Protein AF-A0A9E2IFK2-F1 (afdb_monomer)

Radius of gyration: 31.79 Å; Cα contacts (8 Å, |Δi|>4): 154; chains: 1; bounding box: 71×51×74 Å

Mean predicted aligned error: 18.28 Å

Secondary structure (DSSP, 8-state):
----HHHHHHHHHHHHHHHHHH--GGG---HHHHHHHHHHHHHHHHHHHHSSS-HHHHHHHHHHHHHHHHHHHHHTSPPPHHHHHHHHT--HHHHHHHHHHHHHHHH-----TT-BGGGG---TT----BHHHH---TT---HHHHHHHHHHHHHHHHHHHTS-HHHHHHHIIIIIS---HHHHHHHHT--HHHHHHHHHHHHHHHHHHT-S-S---HHHHHHHHHHHHS--

Structure (mmCIF, N/CA/C/O backbone):
data_AF-A0A9E2IFK2-F1
#
_entry.id   AF-A0A9E2IFK2-F1
#
loop_
_atom_site.group_PDB
_atom_site.id
_atom_site.type_symbol
_atom_site.label_atom_id
_atom_site.label_alt_id
_atom_site.label_comp_id
_atom_site.label_asym_id
_atom_site.label_entity_id
_atom_site.label_seq_id
_atom_site.pdbx_PDB_ins_code
_atom_site.Cartn_x
_atom_site.Cartn_y
_atom_site.Cartn_z
_atom_site.occupancy
_atom_site.B_iso_or_equiv
_atom_site.auth_seq_id
_atom_site.auth_comp_id
_atom_site.auth_asym_id
_atom_site.auth_atom_id
_atom_site.pdbx_PDB_model_num
ATOM 1 N N . PRO A 1 1 ? 23.414 -0.096 -7.238 1.00 52.81 1 PRO A N 1
ATOM 2 C CA . PRO A 1 1 ? 23.948 -1.466 -7.053 1.00 52.81 1 PRO A CA 1
ATOM 3 C C . PRO A 1 1 ? 25.394 -1.557 -7.557 1.00 52.81 1 PRO A C 1
ATOM 5 O O . PRO A 1 1 ? 25.648 -1.260 -8.720 1.00 52.81 1 PRO A O 1
ATOM 8 N N . ASN A 1 2 ? 26.332 -1.897 -6.673 1.00 58.69 2 ASN A N 1
ATOM 9 C CA . ASN A 1 2 ? 27.675 -2.315 -7.076 1.00 58.69 2 ASN A CA 1
ATOM 10 C C . ASN A 1 2 ? 27.571 -3.816 -7.363 1.00 58.69 2 ASN A C 1
ATOM 12 O O . ASN A 1 2 ? 27.147 -4.551 -6.478 1.00 58.69 2 ASN A O 1
ATOM 16 N N . ILE A 1 3 ? 27.833 -4.239 -8.596 1.00 75.50 3 ILE A N 1
ATOM 17 C CA . ILE A 1 3 ? 27.662 -5.632 -9.027 1.00 75.50 3 ILE A CA 1
ATOM 18 C C . ILE A 1 3 ? 29.026 -6.150 -9.429 1.00 75.50 3 ILE A C 1
ATOM 20 O O . ILE A 1 3 ? 29.763 -5.461 -10.142 1.00 75.50 3 ILE A O 1
ATOM 24 N N . GLU A 1 4 ? 29.366 -7.332 -8.933 1.00 85.44 4 GLU A N 1
ATOM 25 C CA . GLU A 1 4 ? 30.651 -7.947 -9.212 1.00 85.44 4 GLU A CA 1
ATOM 26 C C . GLU A 1 4 ? 30.699 -8.435 -10.660 1.00 85.44 4 GLU A C 1
ATOM 28 O O . GLU A 1 4 ? 29.693 -8.811 -11.268 1.00 85.44 4 GLU A O 1
ATOM 33 N N . PHE A 1 5 ? 31.890 -8.400 -11.252 1.00 85.88 5 PHE A N 1
ATOM 34 C CA . PHE A 1 5 ? 32.070 -8.819 -12.638 1.00 85.88 5 PHE A CA 1
ATOM 35 C C . PHE A 1 5 ? 31.670 -10.288 -12.847 1.00 85.88 5 PHE A C 1
ATOM 37 O O . PHE A 1 5 ? 31.075 -10.623 -13.871 1.00 85.88 5 PHE A O 1
ATOM 44 N N . ASP A 1 6 ? 31.923 -11.140 -11.854 1.00 88.12 6 ASP A N 1
ATOM 45 C CA . ASP A 1 6 ? 31.618 -12.570 -11.909 1.00 88.12 6 ASP A CA 1
ATOM 46 C C . ASP A 1 6 ? 30.106 -12.851 -11.954 1.00 88.12 6 ASP A C 1
ATOM 48 O O . ASP A 1 6 ? 29.665 -13.786 -12.633 1.00 88.12 6 ASP A O 1
ATOM 52 N N . ASP A 1 7 ? 29.288 -11.985 -11.348 1.00 86.44 7 ASP A N 1
ATOM 53 C CA . ASP A 1 7 ? 27.829 -12.060 -11.461 1.00 86.44 7 ASP A CA 1
ATOM 54 C C . ASP A 1 7 ? 27.379 -11.755 -12.897 1.00 86.44 7 ASP A C 1
ATOM 56 O O . ASP A 1 7 ? 26.566 -12.480 -13.475 1.00 86.44 7 ASP A O 1
ATOM 60 N N . LEU A 1 8 ? 27.960 -10.725 -13.528 1.00 87.88 8 LEU A N 1
ATOM 61 C CA . LEU A 1 8 ? 27.660 -10.376 -14.923 1.00 87.88 8 LEU A CA 1
ATOM 62 C C . LEU A 1 8 ? 28.028 -11.510 -15.885 1.00 87.88 8 LEU A C 1
ATOM 64 O O . LEU A 1 8 ? 27.285 -11.786 -16.832 1.00 87.88 8 LEU A O 1
ATOM 68 N N . VAL A 1 9 ? 29.162 -12.172 -15.642 1.00 90.88 9 VAL A N 1
ATOM 69 C CA . VAL A 1 9 ? 29.583 -13.346 -16.414 1.00 90.88 9 VAL A CA 1
ATOM 70 C C . VAL A 1 9 ? 28.577 -14.483 -16.236 1.00 90.88 9 VAL A C 1
ATOM 72 O O . VAL A 1 9 ? 28.148 -15.069 -17.230 1.00 90.88 9 VAL A O 1
ATOM 75 N N . SER A 1 10 ? 28.130 -14.742 -15.007 1.00 91.75 10 SER A N 1
ATOM 76 C CA . SER A 1 10 ? 27.145 -15.786 -14.698 1.00 91.75 10 SER A CA 1
ATOM 77 C C . SER A 1 10 ? 25.801 -15.552 -15.402 1.00 91.75 10 SER A C 1
ATOM 79 O O . SER A 1 10 ? 25.283 -16.459 -16.061 1.00 91.75 10 SER A O 1
ATOM 81 N N . TYR A 1 11 ? 25.272 -14.322 -15.386 1.00 91.62 11 TYR A N 1
ATOM 82 C CA . TYR A 1 11 ? 24.052 -13.972 -16.138 1.00 91.62 11 TYR A CA 1
ATOM 83 C C . TYR A 1 11 ? 24.236 -14.078 -17.652 1.00 91.62 11 TYR A C 1
ATOM 85 O O . TYR A 1 11 ? 23.300 -14.427 -18.384 1.00 91.62 11 TYR A O 1
ATOM 93 N N . GLY A 1 12 ? 25.447 -13.791 -18.132 1.00 92.50 12 GLY A N 1
ATOM 94 C CA . GLY A 1 12 ? 25.817 -13.980 -19.526 1.00 92.50 12 GLY A CA 1
ATOM 95 C C . GLY A 1 12 ? 25.826 -15.452 -19.938 1.00 92.50 12 GLY A C 1
ATOM 96 O O . GLY A 1 12 ? 25.326 -15.778 -21.015 1.00 92.50 12 GLY A O 1
ATOM 97 N N . ILE A 1 13 ? 26.320 -16.344 -19.074 1.00 93.62 13 ILE A N 1
ATOM 98 C CA . ILE A 1 13 ? 26.306 -17.798 -19.294 1.00 93.62 13 ILE A CA 1
ATOM 99 C C . ILE A 1 13 ? 24.868 -18.313 -19.381 1.00 93.62 13 ILE A C 1
ATOM 101 O O . ILE A 1 13 ? 24.548 -19.041 -20.320 1.00 93.62 13 ILE A O 1
ATOM 105 N N . LEU A 1 14 ? 23.981 -17.885 -18.478 1.00 92.19 14 LEU A N 1
ATOM 106 C CA . LEU A 1 14 ? 22.555 -18.232 -18.550 1.00 92.19 14 LEU A CA 1
ATOM 107 C C . LEU A 1 14 ? 21.934 -17.779 -19.879 1.00 92.19 14 LEU A C 1
ATOM 109 O O . LEU A 1 14 ? 21.247 -18.553 -20.540 1.00 92.19 14 LEU A O 1
ATOM 113 N N . GLY A 1 15 ? 22.255 -16.562 -20.328 1.00 92.00 15 GLY A N 1
ATOM 114 C CA . GLY A 1 15 ? 21.802 -16.045 -21.621 1.00 92.00 15 GLY A CA 1
ATOM 115 C C . GLY A 1 15 ? 22.350 -16.810 -22.828 1.00 92.00 15 GLY A C 1
ATOM 116 O O . GLY A 1 15 ? 21.676 -16.894 -23.855 1.00 92.00 15 GLY A O 1
ATOM 117 N N . LEU A 1 16 ? 23.554 -17.375 -22.715 1.00 94.44 16 LEU A N 1
ATOM 118 C CA . LEU A 1 16 ? 24.155 -18.221 -23.744 1.00 94.44 16 LEU A CA 1
ATOM 119 C C . LEU A 1 16 ? 23.486 -19.599 -23.806 1.00 94.44 16 LEU A C 1
ATOM 121 O O . LEU A 1 16 ? 23.203 -20.063 -24.908 1.00 94.44 16 LEU A O 1
ATOM 125 N N . ILE A 1 17 ? 23.194 -20.226 -22.662 1.00 93.88 17 ILE A N 1
ATOM 126 C CA . ILE A 1 17 ? 22.443 -21.494 -22.602 1.00 93.88 17 ILE A CA 1
ATOM 127 C C . ILE A 1 17 ? 21.087 -21.316 -23.296 1.00 93.88 17 ILE A C 1
ATOM 129 O O . ILE A 1 17 ? 20.748 -22.061 -24.213 1.00 93.88 17 ILE A O 1
ATOM 133 N N . ASP A 1 18 ? 20.385 -20.236 -22.956 1.00 91.94 18 ASP A N 1
ATOM 134 C CA . ASP A 1 18 ? 19.107 -19.863 -23.560 1.00 91.94 18 ASP A CA 1
ATOM 135 C C . ASP A 1 18 ? 19.198 -19.632 -25.079 1.00 91.94 18 ASP A C 1
ATOM 137 O O . ASP A 1 18 ? 18.249 -19.898 -25.819 1.00 91.94 18 ASP A O 1
ATOM 141 N N . ALA A 1 19 ? 20.332 -19.104 -25.552 1.00 93.75 19 ALA A N 1
ATOM 142 C CA . ALA A 1 19 ? 20.583 -18.904 -26.973 1.00 93.75 19 ALA A CA 1
ATOM 143 C C . ALA A 1 19 ? 20.813 -20.231 -27.702 1.00 93.75 19 ALA A C 1
ATOM 145 O O . ALA A 1 19 ? 20.355 -20.375 -28.830 1.00 93.75 19 ALA A O 1
ATOM 146 N N . ILE A 1 20 ? 21.498 -21.192 -27.075 1.00 92.81 20 ILE A N 1
ATOM 147 C CA . ILE A 1 20 ? 21.741 -22.523 -27.650 1.00 92.81 20 ILE A CA 1
ATOM 148 C C . ILE A 1 20 ? 20.421 -23.280 -27.818 1.00 92.81 20 ILE A C 1
ATOM 150 O O . ILE A 1 20 ? 20.192 -23.863 -28.874 1.00 92.81 20 ILE A O 1
ATOM 154 N N . GLU A 1 21 ? 19.536 -23.235 -26.821 1.00 91.69 21 GLU A N 1
ATOM 155 C CA . GLU A 1 21 ? 18.259 -23.963 -26.864 1.00 91.69 21 GLU A CA 1
ATOM 156 C C . GLU A 1 21 ? 17.277 -23.420 -27.912 1.00 91.69 21 GLU A C 1
ATOM 158 O O . GLU A 1 21 ? 16.496 -24.179 -28.483 1.00 91.69 21 GLU A O 1
ATOM 163 N N . LYS A 1 22 ? 17.288 -22.103 -28.156 1.00 90.25 22 LYS A N 1
ATOM 164 C CA . LYS A 1 22 ? 16.284 -21.409 -28.989 1.00 90.25 22 LYS A CA 1
ATOM 165 C C . LYS A 1 22 ? 16.795 -21.010 -30.372 1.00 90.25 22 LYS A C 1
ATOM 167 O O . LYS A 1 22 ? 16.045 -20.407 -31.141 1.00 90.25 22 LYS A O 1
ATOM 172 N N . TYR A 1 23 ? 18.058 -21.290 -30.683 1.00 91.62 23 TYR A N 1
ATOM 173 C CA . TYR A 1 23 ? 18.631 -20.936 -31.973 1.00 91.62 23 TYR A CA 1
ATOM 174 C C . TYR A 1 23 ? 18.094 -21.834 -33.086 1.00 91.62 23 TYR A C 1
ATOM 176 O O . TYR A 1 23 ? 18.181 -23.058 -33.023 1.00 91.62 23 TYR A O 1
ATOM 184 N N . ASP A 1 24 ? 17.595 -21.197 -34.139 1.00 90.44 24 ASP A N 1
ATOM 185 C CA . ASP A 1 24 ? 17.121 -21.858 -35.345 1.00 90.44 24 ASP A CA 1
ATOM 186 C C . ASP A 1 24 ? 18.037 -21.491 -36.528 1.00 90.44 24 ASP A C 1
ATOM 188 O O . ASP A 1 24 ? 17.996 -20.352 -37.012 1.00 90.44 24 ASP A O 1
ATOM 192 N N . PRO A 1 25 ? 18.860 -22.437 -37.024 1.00 87.69 25 PRO A N 1
ATOM 193 C CA . PRO A 1 25 ? 19.738 -22.213 -38.170 1.00 87.69 25 PRO A CA 1
ATOM 194 C C . PRO A 1 25 ? 18.994 -21.832 -39.459 1.00 87.69 25 PRO A C 1
ATOM 196 O O . PRO A 1 25 ? 19.597 -21.237 -40.354 1.00 87.69 25 PRO A O 1
ATOM 199 N N . SER A 1 26 ? 17.701 -22.160 -39.575 1.00 87.94 26 SER A N 1
ATOM 200 C CA . SER A 1 26 ? 16.909 -21.878 -40.780 1.00 87.94 26 SER A CA 1
ATOM 201 C C . SER A 1 26 ? 16.618 -20.384 -40.979 1.00 87.94 26 SER A C 1
ATOM 203 O O . SER A 1 26 ? 16.308 -19.961 -42.090 1.00 87.94 26 SER A O 1
ATOM 205 N N . GLN A 1 27 ? 16.795 -19.567 -39.934 1.00 83.12 27 GLN A N 1
ATOM 206 C CA . GLN A 1 27 ? 16.587 -18.115 -39.971 1.00 83.12 27 GLN A CA 1
ATOM 207 C C . GLN A 1 27 ? 17.731 -17.347 -40.659 1.00 83.12 27 GLN A C 1
ATOM 209 O O . GLN A 1 27 ? 17.630 -16.136 -40.850 1.00 83.12 27 GLN A O 1
ATOM 214 N N . GLY A 1 28 ? 18.834 -18.018 -41.019 1.00 84.31 28 GLY A N 1
ATOM 215 C CA . GLY A 1 28 ? 19.940 -17.418 -41.777 1.00 84.31 28 GLY A CA 1
ATOM 216 C C . GLY A 1 28 ? 20.781 -16.388 -41.011 1.00 84.31 28 GLY A C 1
ATOM 217 O O . GLY A 1 28 ? 21.576 -15.675 -41.617 1.00 84.31 28 GLY A O 1
ATOM 218 N N . ILE A 1 29 ? 20.621 -16.293 -39.689 1.00 87.94 29 ILE A N 1
ATOM 219 C CA . ILE A 1 29 ? 21.411 -15.411 -38.820 1.00 87.94 29 ILE A CA 1
ATOM 220 C C . ILE A 1 29 ? 22.552 -16.227 -38.223 1.00 87.94 29 ILE A C 1
ATOM 222 O O . ILE A 1 29 ? 22.314 -17.300 -37.684 1.00 87.94 29 ILE A O 1
ATOM 226 N N . GLU A 1 30 ? 23.782 -15.714 -38.255 1.00 90.12 30 GLU A N 1
ATOM 227 C CA . GLU A 1 30 ? 24.904 -16.381 -37.592 1.00 90.12 30 GLU A CA 1
ATOM 228 C C . GLU 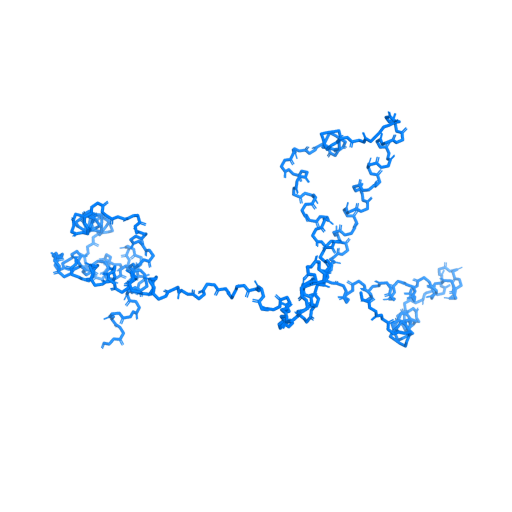A 1 30 ? 24.658 -16.524 -36.083 1.00 90.12 30 GLU A C 1
ATOM 230 O O . GLU A 1 30 ? 24.347 -15.546 -35.394 1.00 90.12 30 GLU A O 1
ATOM 235 N N . PHE A 1 31 ? 24.892 -17.726 -35.545 1.00 90.56 31 PHE A N 1
ATOM 236 C CA . PHE A 1 31 ? 24.744 -18.018 -34.115 1.00 90.56 31 PHE A CA 1
ATOM 237 C C . PHE A 1 31 ? 25.436 -16.980 -33.222 1.00 90.56 31 PHE A C 1
ATOM 239 O O . PHE A 1 31 ? 24.867 -16.544 -32.227 1.00 90.56 31 PHE A O 1
ATOM 246 N N . LYS A 1 32 ? 26.632 -16.514 -33.605 1.00 90.69 32 LYS A N 1
ATOM 247 C CA . LYS A 1 32 ? 27.382 -15.496 -32.855 1.00 90.69 32 LYS A CA 1
ATOM 248 C C . LYS A 1 32 ? 26.602 -14.184 -32.702 1.00 90.69 32 LYS A C 1
ATOM 250 O O . LYS A 1 32 ? 26.596 -13.607 -31.616 1.00 90.69 32 LYS A O 1
ATOM 255 N N . ALA A 1 33 ? 25.939 -13.719 -33.762 1.00 89.00 33 ALA A N 1
ATOM 256 C CA . ALA A 1 33 ? 25.149 -12.487 -33.742 1.00 89.00 33 ALA A CA 1
ATOM 257 C C . ALA A 1 33 ? 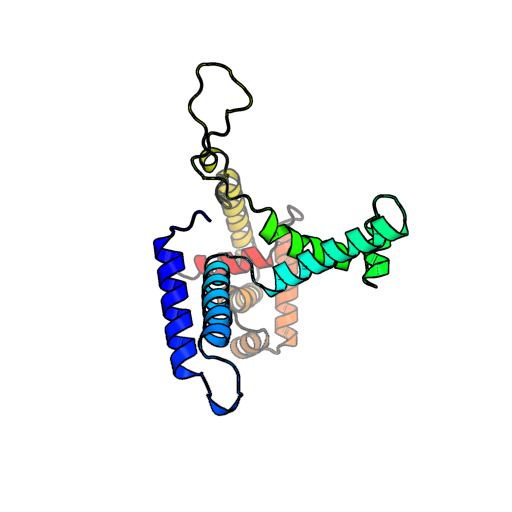23.867 -12.645 -32.902 1.00 89.00 33 ALA A C 1
ATOM 259 O O . ALA A 1 33 ? 23.506 -11.751 -32.128 1.00 89.00 33 ALA A O 1
ATOM 260 N N . TYR A 1 34 ? 23.220 -13.810 -32.997 1.00 90.25 34 TYR A N 1
ATOM 261 C CA . TYR A 1 34 ? 22.052 -14.150 -32.183 1.00 90.25 34 TYR A CA 1
ATOM 262 C C . TYR A 1 34 ? 22.403 -14.250 -30.688 1.00 90.25 34 TYR A C 1
ATOM 264 O O . TYR A 1 34 ? 21.798 -13.571 -29.852 1.00 90.25 34 TYR A O 1
ATOM 272 N N . ALA A 1 35 ? 23.442 -15.021 -30.357 1.00 92.56 35 ALA A N 1
ATOM 273 C CA . ALA A 1 35 ? 23.910 -15.233 -28.993 1.00 92.56 35 ALA A CA 1
ATOM 274 C C . ALA A 1 35 ? 24.348 -13.922 -28.328 1.00 92.56 35 ALA A C 1
ATOM 276 O O . ALA A 1 35 ? 23.959 -13.663 -27.193 1.00 92.56 35 ALA A O 1
ATOM 277 N N . ALA A 1 36 ? 25.069 -13.044 -29.035 1.00 92.00 36 ALA A N 1
ATOM 278 C CA . ALA A 1 36 ? 25.475 -11.744 -28.494 1.00 92.00 36 ALA A CA 1
ATOM 279 C C . ALA A 1 36 ? 24.273 -10.894 -28.037 1.00 92.00 36 ALA A C 1
ATOM 281 O O . ALA A 1 36 ? 24.308 -10.275 -26.969 1.00 92.00 36 ALA A O 1
ATOM 282 N N . THR A 1 37 ? 23.186 -10.899 -28.814 1.00 90.19 37 THR A N 1
ATOM 283 C CA . THR A 1 37 ? 21.950 -10.181 -28.469 1.00 90.19 37 THR A CA 1
ATOM 284 C C . THR A 1 37 ? 21.268 -10.804 -27.249 1.00 90.19 37 THR A C 1
ATOM 286 O O . THR A 1 37 ? 20.816 -10.081 -26.357 1.00 90.19 37 THR A O 1
ATOM 289 N N . ARG A 1 38 ? 21.231 -12.142 -27.167 1.00 90.88 38 ARG A N 1
ATOM 290 C CA . ARG A 1 38 ? 20.592 -12.865 -26.058 1.00 90.88 38 ARG A CA 1
ATOM 291 C C . ARG A 1 38 ? 21.366 -12.741 -24.744 1.00 90.88 38 ARG A C 1
ATOM 293 O O . ARG A 1 38 ? 20.744 -12.459 -23.724 1.00 90.88 38 ARG A O 1
ATOM 300 N N . ILE A 1 39 ? 22.694 -12.859 -24.781 1.00 91.56 39 ILE A N 1
ATOM 301 C CA . ILE A 1 39 ? 23.595 -12.676 -23.630 1.00 91.56 39 ILE A CA 1
ATOM 302 C C . ILE A 1 39 ? 23.409 -11.278 -23.037 1.00 91.56 39 ILE A C 1
ATOM 304 O O . ILE A 1 39 ? 23.147 -11.134 -21.844 1.00 91.56 39 ILE A O 1
ATOM 308 N N . LYS A 1 40 ? 23.464 -10.237 -23.879 1.00 90.69 40 LYS A N 1
ATOM 309 C CA . LYS A 1 40 ? 23.256 -8.851 -23.438 1.00 90.69 40 LYS A CA 1
ATOM 310 C C . LYS A 1 40 ? 21.860 -8.645 -22.848 1.00 90.69 40 LYS A C 1
ATOM 312 O O . LYS A 1 40 ? 21.721 -7.937 -21.855 1.00 90.69 40 LYS A O 1
ATOM 317 N N . GLY A 1 41 ? 20.843 -9.260 -23.454 1.00 87.69 41 GLY A N 1
ATOM 318 C CA . GLY A 1 41 ? 19.477 -9.255 -22.936 1.00 87.69 41 GLY A CA 1
ATOM 319 C C . GLY A 1 41 ? 19.390 -9.879 -21.546 1.00 87.69 41 GLY A C 1
ATOM 320 O O . GLY A 1 41 ? 18.874 -9.234 -20.648 1.00 87.69 41 GLY A O 1
ATOM 321 N N . SER A 1 42 ? 19.971 -11.064 -21.353 1.00 88.62 42 SER A N 1
ATOM 322 C CA . SER A 1 42 ? 19.973 -11.793 -20.077 1.00 88.62 42 SER A CA 1
ATOM 323 C C . SER A 1 42 ? 20.647 -11.007 -18.952 1.00 88.62 42 SER A C 1
ATOM 325 O O . SER A 1 42 ? 20.074 -10.834 -17.882 1.00 88.62 42 SER A O 1
ATOM 327 N N . ILE A 1 43 ? 21.822 -10.428 -19.223 1.00 88.25 43 ILE A N 1
ATOM 328 C CA . ILE A 1 43 ? 22.521 -9.573 -18.255 1.00 88.25 43 ILE A CA 1
ATOM 329 C C . ILE A 1 43 ? 21.643 -8.373 -17.880 1.00 88.25 43 ILE A C 1
ATOM 331 O O . ILE A 1 43 ? 21.430 -8.102 -16.706 1.00 88.25 43 ILE A O 1
ATOM 335 N N . LEU A 1 44 ? 21.088 -7.660 -18.865 1.00 82.81 44 LEU A N 1
ATOM 336 C CA . LEU A 1 44 ? 20.195 -6.527 -18.598 1.00 82.81 44 LEU A CA 1
ATOM 337 C C . LEU A 1 44 ? 18.920 -6.949 -17.859 1.00 82.81 44 LEU A C 1
ATOM 339 O O . LEU A 1 44 ? 18.403 -6.174 -17.053 1.00 82.81 44 LEU A O 1
ATOM 343 N N . ASP A 1 45 ? 18.404 -8.139 -18.152 1.00 82.12 45 ASP A N 1
ATOM 344 C CA . ASP A 1 45 ? 17.197 -8.680 -17.550 1.00 82.12 45 ASP A CA 1
ATOM 345 C C . ASP A 1 45 ? 17.401 -8.940 -16.051 1.00 82.12 45 ASP A C 1
ATOM 347 O O . ASP A 1 45 ? 16.559 -8.498 -15.265 1.00 82.12 45 ASP A O 1
ATOM 351 N N . GLU A 1 46 ? 18.527 -9.551 -15.674 1.00 83.00 46 GLU A N 1
ATOM 352 C CA . GLU A 1 46 ? 18.889 -9.858 -14.283 1.00 83.00 46 GLU A CA 1
ATOM 353 C C . GLU A 1 46 ? 19.305 -8.621 -13.490 1.00 83.00 46 GLU A C 1
ATOM 355 O O . GLU A 1 46 ? 18.837 -8.403 -12.373 1.00 83.00 46 GLU A O 1
ATOM 360 N N . LEU A 1 47 ? 20.057 -7.710 -14.114 1.00 77.88 47 LEU A N 1
ATOM 361 C CA . LEU A 1 47 ? 20.312 -6.382 -13.550 1.00 77.88 47 LEU A CA 1
ATOM 362 C C . LEU A 1 47 ? 19.002 -5.649 -13.220 1.00 77.88 47 LEU A C 1
ATOM 364 O O . LEU A 1 47 ? 18.873 -5.013 -12.177 1.00 77.88 47 LEU A O 1
ATOM 368 N N . CYS A 1 48 ? 17.997 -5.764 -14.094 1.00 70.38 48 CYS A N 1
ATOM 369 C CA . CYS A 1 48 ? 16.673 -5.203 -13.837 1.00 70.38 48 CYS A CA 1
ATOM 370 C C . CYS A 1 48 ? 15.861 -5.983 -12.795 1.00 70.38 48 CYS A C 1
ATOM 372 O O . CYS A 1 48 ? 14.922 -5.403 -12.260 1.00 70.38 48 CYS A O 1
ATOM 374 N N . HIS A 1 49 ? 16.142 -7.269 -12.570 1.00 73.56 49 HIS A N 1
ATOM 375 C CA . HIS A 1 49 ? 15.473 -8.077 -11.550 1.00 73.56 49 HIS A CA 1
ATOM 376 C C . HIS A 1 49 ? 15.989 -7.736 -10.148 1.00 73.56 49 HIS A C 1
ATOM 378 O O . HIS A 1 49 ? 15.200 -7.615 -9.214 1.00 73.56 49 HIS A O 1
ATOM 384 N N . MET A 1 50 ? 17.300 -7.512 -10.025 1.00 69.06 50 MET A N 1
ATOM 385 C CA . MET A 1 50 ? 17.948 -7.065 -8.788 1.00 69.06 50 MET A CA 1
ATOM 386 C C . MET A 1 50 ? 17.565 -5.636 -8.391 1.00 69.06 50 MET A C 1
ATOM 388 O O . MET A 1 50 ? 17.508 -5.299 -7.209 1.00 69.06 50 MET A O 1
ATOM 392 N N . ASP A 1 51 ? 17.284 -4.783 -9.372 1.00 66.38 51 ASP A N 1
ATOM 393 C CA . ASP A 1 51 ? 16.752 -3.452 -9.117 1.00 66.38 51 ASP A CA 1
ATOM 394 C C . ASP A 1 51 ? 15.254 -3.513 -8.761 1.00 66.38 51 ASP A C 1
ATOM 396 O O . ASP A 1 51 ? 14.429 -3.957 -9.555 1.00 66.38 51 ASP A O 1
ATOM 400 N N . TRP A 1 52 ? 14.855 -2.911 -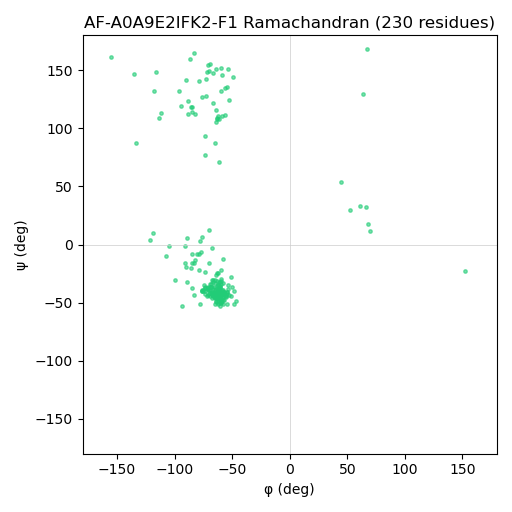7.634 1.00 65.25 52 TRP A N 1
ATOM 401 C CA . TRP A 1 52 ? 13.442 -2.775 -7.214 1.00 65.25 52 TRP A CA 1
ATOM 402 C C . TRP A 1 52 ? 12.553 -2.029 -8.239 1.00 65.25 52 TRP A C 1
ATOM 404 O O . TRP A 1 52 ? 11.327 -2.017 -8.145 1.00 65.25 52 TRP A O 1
ATOM 414 N N . VAL A 1 53 ? 13.151 -1.371 -9.236 1.00 67.06 53 VAL A N 1
ATOM 415 C CA . VAL A 1 53 ? 12.471 -0.504 -10.204 1.00 67.06 53 VAL A CA 1
ATOM 416 C C . VAL A 1 53 ? 11.962 -1.291 -11.419 1.00 67.06 53 VAL A C 1
ATOM 418 O O . VAL A 1 53 ? 12.772 -1.649 -12.284 1.00 67.06 53 VAL A O 1
ATOM 421 N N . PRO A 1 54 ? 10.636 -1.433 -11.619 1.00 67.94 54 PRO A N 1
ATOM 422 C CA . PRO A 1 54 ? 10.103 -2.174 -12.758 1.00 67.94 54 PRO A CA 1
ATOM 423 C C . PRO A 1 54 ? 10.402 -1.500 -14.107 1.00 67.94 54 PRO A C 1
ATOM 425 O O . PRO A 1 54 ? 10.358 -0.272 -14.248 1.00 67.94 54 PRO A O 1
ATOM 428 N N . ARG A 1 55 ? 10.593 -2.306 -15.162 1.00 68.56 55 ARG A N 1
ATOM 429 C CA . ARG A 1 55 ? 10.864 -1.828 -16.540 1.00 68.56 55 ARG A CA 1
ATOM 430 C C . ARG A 1 55 ? 9.827 -0.836 -17.063 1.00 68.56 55 ARG A C 1
ATOM 432 O O . ARG A 1 55 ? 10.170 0.124 -17.754 1.00 68.56 55 ARG A O 1
ATOM 439 N N . SER A 1 56 ? 8.555 -1.057 -16.731 1.00 72.81 56 SER A N 1
ATOM 440 C CA . SER A 1 56 ? 7.441 -0.197 -17.152 1.00 72.81 56 SER A CA 1
ATOM 441 C C . SER A 1 56 ? 7.553 1.224 -16.594 1.00 72.81 56 SER A C 1
ATOM 443 O O . SER A 1 56 ? 7.004 2.164 -17.175 1.00 72.81 56 SER A O 1
ATOM 445 N N . VAL A 1 57 ? 8.264 1.383 -15.478 1.00 72.38 57 VAL A N 1
ATOM 446 C CA . VAL A 1 57 ? 8.490 2.669 -14.831 1.00 72.38 57 VAL A CA 1
ATOM 447 C C . VAL A 1 57 ? 9.663 3.400 -15.485 1.00 72.38 57 VAL A C 1
ATOM 449 O O . VAL A 1 57 ? 9.507 4.555 -15.869 1.00 72.38 57 VAL A O 1
ATOM 452 N N . ARG A 1 58 ? 10.777 2.711 -15.781 1.00 72.81 58 ARG A N 1
ATOM 453 C CA . ARG A 1 58 ? 11.904 3.303 -16.541 1.00 72.81 58 ARG A CA 1
ATOM 454 C C . ARG A 1 58 ? 11.507 3.724 -17.953 1.00 72.81 58 ARG A C 1
ATOM 456 O O . ARG A 1 58 ? 11.919 4.779 -18.423 1.00 72.81 58 ARG A O 1
ATOM 463 N N . LYS A 1 59 ? 10.676 2.921 -18.630 1.00 77.88 59 LYS A N 1
ATOM 464 C CA . LYS A 1 59 ? 10.145 3.268 -19.959 1.00 77.88 59 LYS A CA 1
ATOM 465 C C . LYS A 1 59 ? 9.323 4.559 -19.915 1.00 77.88 59 LYS A C 1
ATOM 467 O O . LYS A 1 59 ? 9.386 5.342 -20.854 1.00 77.88 59 LYS A O 1
ATOM 472 N N . ARG A 1 60 ? 8.569 4.784 -18.834 1.00 76.81 60 ARG A N 1
ATOM 473 C CA . ARG A 1 60 ? 7.839 6.039 -18.607 1.00 76.81 60 ARG A CA 1
ATOM 474 C C . ARG A 1 60 ? 8.785 7.202 -18.315 1.00 76.81 60 ARG A C 1
ATOM 476 O O . ARG A 1 60 ? 8.624 8.239 -18.940 1.00 76.81 60 ARG A O 1
ATOM 483 N N . ALA A 1 61 ? 9.793 7.009 -17.465 1.00 78.44 61 ALA A N 1
ATOM 484 C CA . ALA A 1 61 ? 10.791 8.039 -17.173 1.00 78.44 61 ALA A CA 1
ATOM 485 C C . ALA A 1 61 ? 11.524 8.515 -18.442 1.00 78.44 61 ALA A C 1
ATOM 487 O O . ALA A 1 61 ? 11.550 9.709 -18.713 1.00 78.44 61 ALA A O 1
ATOM 488 N N . ARG A 1 62 ? 12.002 7.587 -19.286 1.00 82.38 62 ARG A N 1
ATOM 489 C CA . ARG A 1 62 ? 12.643 7.931 -20.571 1.00 82.38 62 ARG A CA 1
ATOM 490 C C . ARG A 1 62 ? 11.715 8.682 -21.522 1.00 82.38 62 ARG A C 1
ATOM 492 O O . ARG A 1 62 ? 12.168 9.566 -22.229 1.00 82.38 62 ARG A O 1
ATOM 499 N N . LYS A 1 63 ? 10.424 8.335 -21.553 1.00 84.00 63 LYS A N 1
ATOM 500 C CA . LYS A 1 63 ? 9.441 9.065 -22.368 1.00 84.00 63 LYS A CA 1
ATOM 501 C C . LYS A 1 63 ? 9.259 10.506 -21.896 1.00 84.00 63 LYS A C 1
ATOM 503 O O . LYS A 1 63 ? 9.108 11.383 -22.731 1.00 84.00 63 LYS A O 1
ATOM 508 N N . ILE A 1 64 ? 9.258 10.735 -20.583 1.00 84.38 64 ILE A N 1
ATOM 509 C CA . ILE A 1 64 ? 9.176 12.083 -20.006 1.00 84.38 64 ILE A CA 1
ATOM 510 C C . ILE A 1 64 ? 10.432 12.882 -20.369 1.00 84.38 64 ILE A C 1
ATOM 512 O O . ILE A 1 64 ? 10.319 14.005 -20.837 1.00 84.38 64 ILE A O 1
ATOM 516 N N . GLU A 1 65 ? 11.614 12.281 -20.231 1.00 83.75 65 GLU A N 1
ATOM 517 C CA . GLU A 1 65 ? 12.889 12.907 -20.604 1.00 83.75 65 GLU A CA 1
ATOM 518 C C . GLU A 1 65 ? 12.951 13.255 -22.101 1.00 83.75 65 GLU A C 1
ATOM 520 O O . GLU A 1 65 ? 13.321 14.367 -22.465 1.00 83.75 65 GLU A O 1
ATOM 525 N N . GLN A 1 66 ? 12.508 12.342 -22.972 1.00 86.88 66 GLN A N 1
ATOM 526 C CA . GLN A 1 66 ? 12.400 12.593 -24.413 1.00 86.88 66 GLN A CA 1
ATOM 527 C C . GLN A 1 66 ? 11.423 13.729 -24.731 1.00 86.88 66 GLN A C 1
ATOM 529 O O . GLN A 1 66 ? 11.735 14.578 -25.560 1.00 86.88 66 GLN A O 1
ATOM 534 N N . ALA A 1 67 ? 10.275 13.779 -24.052 1.00 87.44 67 ALA A N 1
ATOM 535 C CA . ALA A 1 67 ? 9.302 14.853 -24.231 1.00 87.44 67 ALA A CA 1
ATOM 536 C C . ALA A 1 67 ? 9.871 16.219 -23.815 1.00 87.44 67 ALA A C 1
ATOM 538 O O . ALA A 1 67 ? 9.690 17.191 -24.544 1.00 87.44 67 ALA A O 1
ATOM 539 N N . TYR A 1 68 ? 10.616 16.287 -22.704 1.00 86.12 68 TYR A N 1
ATOM 540 C CA . TYR A 1 68 ? 11.347 17.501 -22.325 1.00 86.12 68 TYR A CA 1
ATOM 541 C C . TYR A 1 68 ? 12.350 17.906 -23.406 1.00 86.12 68 TYR A C 1
ATOM 543 O O . TYR A 1 68 ? 12.304 19.042 -23.861 1.00 86.12 68 TYR A O 1
ATOM 551 N N . MET A 1 69 ? 13.194 16.982 -23.880 1.00 86.19 69 MET A N 1
ATOM 552 C CA . MET A 1 69 ? 14.180 17.285 -24.927 1.00 86.19 69 MET A CA 1
ATOM 553 C C . MET A 1 69 ? 13.531 17.812 -26.215 1.00 86.19 69 MET A C 1
ATOM 555 O O . MET A 1 69 ? 14.026 18.766 -26.814 1.00 86.19 69 MET A O 1
ATOM 559 N N . GLU A 1 70 ? 12.417 17.219 -26.648 1.00 89.94 70 GLU A N 1
ATOM 560 C CA . GLU A 1 70 ? 11.684 17.669 -27.836 1.00 89.94 70 GLU A CA 1
ATOM 561 C C . GLU A 1 70 ? 11.054 19.055 -27.645 1.00 89.94 70 GLU A C 1
ATOM 563 O O . GLU A 1 70 ? 11.128 19.899 -28.545 1.00 89.94 70 GLU A O 1
ATOM 568 N N . LEU A 1 71 ? 10.452 19.308 -26.479 1.00 90.06 71 LEU A N 1
ATOM 569 C CA . LEU A 1 71 ? 9.848 20.599 -26.153 1.00 90.06 71 LEU A CA 1
ATOM 570 C C . LEU A 1 71 ? 10.907 21.694 -26.025 1.00 90.06 71 LEU A C 1
ATOM 572 O O . LEU A 1 71 ? 10.742 22.763 -26.607 1.00 90.06 71 LEU A O 1
ATOM 576 N N . GLU A 1 72 ? 12.019 21.422 -25.349 1.00 90.94 72 GLU A N 1
ATOM 577 C CA . GLU A 1 72 ? 13.130 22.365 -25.201 1.00 90.94 72 GLU A CA 1
ATOM 578 C C . GLU A 1 72 ? 13.777 22.694 -26.545 1.00 90.94 72 GLU A C 1
ATOM 580 O O . GLU A 1 72 ? 14.037 23.863 -26.838 1.00 90.94 72 GLU A O 1
ATOM 585 N N . HIS A 1 73 ? 13.961 21.690 -27.410 1.00 91.69 73 HIS A N 1
ATOM 586 C CA . HIS A 1 73 ? 14.460 21.905 -28.767 1.00 91.69 73 HIS A CA 1
ATOM 587 C C . HIS A 1 73 ? 13.500 22.773 -29.596 1.00 91.69 73 HIS A C 1
ATOM 589 O O . HIS A 1 73 ? 13.934 23.624 -30.372 1.00 91.69 73 HIS A O 1
ATOM 595 N N . ARG A 1 74 ? 12.184 22.595 -29.429 1.00 90.50 74 ARG A N 1
ATOM 596 C CA . ARG A 1 74 ? 11.167 23.372 -30.155 1.00 90.50 74 ARG A CA 1
ATOM 597 C C . ARG A 1 74 ? 11.017 24.798 -29.630 1.00 90.50 74 ARG A C 1
ATOM 599 O O . ARG A 1 74 ? 10.802 25.714 -30.420 1.00 90.50 74 ARG A O 1
ATOM 606 N N . LEU A 1 75 ? 11.087 24.976 -28.316 1.00 88.50 75 LEU A N 1
ATOM 607 C CA . LEU A 1 75 ? 10.831 26.246 -27.638 1.00 88.50 75 LEU A CA 1
ATOM 608 C C . LEU A 1 75 ? 12.104 27.087 -27.471 1.00 88.50 75 LEU A C 1
ATOM 610 O O . LEU A 1 75 ? 12.000 28.281 -27.199 1.00 88.50 75 LEU A O 1
ATOM 614 N N . SER A 1 76 ? 13.293 26.489 -27.642 1.00 87.69 76 SER A N 1
ATOM 615 C CA . SER A 1 76 ? 14.599 27.119 -27.371 1.00 87.69 76 SER A CA 1
ATOM 616 C C . SER A 1 76 ? 14.694 27.731 -25.965 1.00 87.69 76 SER A C 1
ATOM 618 O O . SER A 1 76 ? 15.385 28.724 -25.738 1.00 87.69 76 SER A O 1
ATOM 620 N N . ARG A 1 77 ? 13.967 27.139 -25.014 1.00 87.50 77 ARG A N 1
ATOM 621 C CA . ARG A 1 77 ? 13.932 27.472 -23.586 1.00 87.50 77 ARG A CA 1
ATOM 622 C C . ARG A 1 77 ? 13.504 26.228 -22.798 1.00 87.50 77 ARG A C 1
ATOM 624 O O . ARG A 1 77 ? 12.904 25.341 -23.408 1.00 87.50 77 ARG A O 1
ATOM 631 N N . PRO A 1 78 ? 13.752 26.165 -21.478 1.00 84.25 78 PRO A N 1
ATOM 632 C CA . PRO A 1 78 ? 13.203 25.099 -20.645 1.00 84.25 78 PRO A CA 1
ATOM 633 C C . PRO A 1 78 ? 11.673 25.022 -20.780 1.00 84.25 78 PRO A C 1
ATOM 635 O O . PRO A 1 78 ? 10.988 26.055 -20.785 1.00 84.25 78 PRO A O 1
ATOM 638 N N . ALA A 1 79 ? 11.159 23.799 -20.914 1.00 86.62 79 ALA A N 1
ATOM 639 C CA . ALA A 1 79 ? 9.727 23.522 -20.993 1.00 86.62 79 ALA A CA 1
ATOM 640 C C . ALA A 1 79 ? 9.095 23.556 -19.593 1.00 86.62 79 ALA A C 1
ATOM 642 O O . ALA A 1 79 ? 9.701 23.089 -18.625 1.00 86.62 79 ALA A O 1
ATOM 643 N N . THR A 1 80 ? 7.887 24.107 -19.475 1.00 87.94 80 THR A N 1
ATOM 644 C CA . THR A 1 80 ? 7.133 24.097 -18.210 1.00 87.94 80 THR A CA 1
ATOM 645 C C . THR A 1 80 ? 6.306 22.823 -18.052 1.00 87.94 80 THR A C 1
ATOM 647 O O . THR A 1 80 ? 5.985 22.139 -19.025 1.00 87.94 80 THR A O 1
ATOM 650 N N . ASP A 1 81 ? 5.927 22.508 -16.812 1.00 84.19 81 ASP A N 1
ATOM 651 C CA . ASP A 1 81 ? 5.115 21.325 -16.508 1.00 84.19 81 ASP A CA 1
ATOM 652 C C . ASP A 1 81 ? 3.735 21.380 -17.189 1.00 84.19 81 ASP A C 1
ATOM 654 O O . ASP A 1 81 ? 3.242 20.348 -17.634 1.00 84.19 81 ASP A O 1
ATOM 658 N N . ASP A 1 82 ? 3.156 22.572 -17.371 1.00 84.62 82 ASP A N 1
ATOM 659 C CA . ASP A 1 82 ? 1.903 22.761 -18.120 1.00 84.62 82 ASP A CA 1
ATOM 660 C C . ASP A 1 82 ? 2.060 22.393 -19.607 1.00 84.62 82 ASP A C 1
ATOM 662 O O . ASP A 1 82 ? 1.241 21.673 -20.173 1.00 84.62 82 ASP A O 1
ATOM 666 N N . GLU A 1 83 ? 3.163 22.810 -20.236 1.00 85.00 83 GLU A N 1
ATOM 667 C CA . GLU A 1 83 ? 3.465 22.492 -21.640 1.00 85.00 83 GLU A CA 1
ATOM 668 C C . GLU A 1 83 ? 3.730 20.993 -21.832 1.00 85.00 83 GLU A C 1
ATOM 670 O O . GLU A 1 83 ? 3.395 20.408 -22.866 1.00 85.00 83 GLU A O 1
ATOM 675 N N . LEU A 1 84 ? 4.298 20.350 -20.811 1.00 85.94 84 LEU A N 1
ATOM 676 C CA . LEU A 1 84 ? 4.476 18.907 -20.769 1.00 85.94 84 LEU A CA 1
ATOM 677 C C . LEU A 1 84 ? 3.139 18.171 -20.580 1.00 85.94 84 LEU A C 1
ATOM 679 O O . LEU A 1 84 ? 2.918 17.127 -21.201 1.00 85.94 84 LEU A O 1
ATOM 683 N N . ALA A 1 85 ? 2.244 18.706 -19.744 1.00 86.31 85 ALA A N 1
ATOM 684 C CA . ALA A 1 85 ? 0.893 18.184 -19.548 1.00 86.31 85 ALA A CA 1
ATOM 685 C C . ALA A 1 85 ? 0.122 18.182 -20.874 1.00 86.31 85 ALA A C 1
ATOM 687 O O . ALA A 1 85 ? -0.437 17.150 -21.264 1.00 86.31 85 ALA A O 1
ATOM 688 N N . ASP A 1 86 ? 0.194 19.297 -21.603 1.00 85.94 86 ASP A N 1
ATOM 689 C CA . ASP A 1 86 ? -0.406 19.470 -22.925 1.00 85.94 86 ASP A CA 1
ATOM 690 C C . ASP A 1 86 ? 0.208 18.524 -23.963 1.00 85.94 86 ASP A C 1
ATOM 692 O O . ASP A 1 86 ? -0.523 17.875 -24.717 1.00 85.94 86 ASP A O 1
ATOM 696 N N . TYR A 1 87 ? 1.536 18.365 -23.969 1.00 85.88 87 TYR A N 1
ATOM 697 C CA . TYR A 1 87 ? 2.227 17.427 -24.861 1.00 85.88 87 TYR A CA 1
ATOM 698 C C . TYR A 1 87 ? 1.758 15.977 -24.656 1.00 85.88 87 TYR A C 1
ATOM 700 O O . TYR A 1 87 ? 1.574 15.230 -25.620 1.00 85.88 87 TYR A O 1
ATOM 708 N N . PHE A 1 88 ? 1.523 15.569 -23.406 1.00 84.25 88 PHE A N 1
ATOM 709 C CA . PHE A 1 88 ? 0.994 14.241 -23.085 1.00 84.25 88 PHE A CA 1
ATOM 710 C C . PHE A 1 88 ? -0.541 14.146 -23.143 1.00 84.25 88 PHE A C 1
ATOM 712 O O . PHE A 1 88 ? -1.073 13.036 -23.043 1.00 84.25 88 PHE A O 1
ATOM 719 N N . GLY A 1 89 ? -1.256 15.265 -23.297 1.00 84.50 89 GLY A N 1
ATOM 720 C CA . GLY A 1 89 ? -2.719 15.328 -23.246 1.00 84.50 89 GLY A CA 1
ATOM 721 C C . GLY A 1 89 ? -3.293 14.889 -21.894 1.00 84.50 89 GLY A C 1
ATOM 722 O O . GLY A 1 89 ? -4.345 14.241 -21.839 1.00 84.50 89 GLY A O 1
ATOM 723 N N . VAL A 1 90 ? -2.575 15.157 -20.800 1.00 86.62 90 VAL A N 1
ATOM 724 C CA . VAL A 1 90 ? -2.952 14.746 -19.441 1.00 86.62 90 VAL A CA 1
ATOM 725 C C . VAL A 1 90 ? -3.223 15.952 -18.554 1.00 86.62 90 VAL A C 1
ATOM 727 O O . VAL A 1 90 ? -2.608 16.993 -18.691 1.00 86.62 90 VAL A O 1
ATOM 730 N N . ASP A 1 91 ? -4.133 15.776 -17.600 1.00 86.44 91 ASP A N 1
ATOM 731 C CA . ASP A 1 91 ? -4.395 16.764 -16.554 1.00 86.44 91 ASP A CA 1
ATOM 732 C C . ASP A 1 91 ? -3.213 16.876 -15.570 1.00 86.44 91 ASP A C 1
ATOM 734 O O . ASP A 1 91 ? -2.494 15.894 -15.347 1.00 86.44 91 ASP A O 1
ATOM 738 N N . GLU A 1 92 ? -3.067 18.023 -14.910 1.00 79.81 92 GLU A N 1
ATOM 739 C CA . GLU A 1 92 ? -1.971 18.334 -13.976 1.00 79.81 92 GLU A CA 1
ATOM 740 C C . GLU A 1 92 ? -1.845 17.273 -12.866 1.00 79.81 92 GLU A C 1
ATOM 742 O O . GLU A 1 92 ? -0.759 16.780 -12.554 1.00 79.81 92 GLU A O 1
ATOM 747 N N . LYS A 1 93 ? -2.979 16.792 -12.334 1.00 80.44 93 LYS A N 1
ATOM 748 C CA . LYS A 1 93 ? -3.002 15.712 -11.328 1.00 80.44 93 LYS A CA 1
ATOM 749 C C . LYS A 1 93 ? -2.455 14.393 -11.864 1.00 80.44 93 LYS A C 1
ATOM 751 O O . LYS A 1 93 ? -1.823 13.631 -11.129 1.00 80.44 93 LYS A O 1
ATOM 756 N N . LYS A 1 94 ? -2.714 14.092 -13.137 1.00 77.50 94 LYS A N 1
ATOM 757 C CA . LYS A 1 94 ? -2.176 12.895 -13.792 1.00 77.50 94 LYS A CA 1
ATOM 758 C C . LYS A 1 94 ? -0.691 13.072 -14.076 1.00 77.50 94 LYS A C 1
ATOM 760 O O . LYS A 1 94 ? 0.042 12.105 -13.885 1.00 77.50 94 LYS A O 1
ATOM 765 N N . LEU A 1 95 ? -0.245 14.271 -14.451 1.00 79.56 95 LEU A N 1
ATOM 766 C CA . LEU A 1 95 ? 1.171 14.574 -14.633 1.00 79.56 95 LEU A CA 1
ATOM 767 C C . LEU A 1 95 ? 1.950 14.433 -13.316 1.00 79.56 95 LEU A C 1
ATOM 769 O O . LEU A 1 95 ? 2.954 13.726 -13.276 1.00 79.56 95 LEU A O 1
ATOM 773 N N . ALA A 1 96 ? 1.431 14.978 -12.213 1.00 79.06 96 ALA A N 1
ATOM 774 C CA . ALA A 1 96 ? 2.003 14.804 -10.877 1.00 79.06 96 ALA A CA 1
ATOM 775 C C . ALA A 1 96 ? 2.098 13.321 -10.481 1.00 79.06 96 ALA A C 1
ATOM 777 O O . ALA A 1 96 ? 3.100 12.876 -9.920 1.00 79.06 96 ALA A O 1
ATOM 778 N N . HIS A 1 97 ? 1.086 12.522 -10.826 1.00 77.44 97 HIS A N 1
ATOM 779 C CA . HIS A 1 97 ? 1.119 11.078 -10.619 1.00 77.44 97 HIS A CA 1
ATOM 780 C C . HIS A 1 97 ? 2.179 10.405 -11.511 1.00 77.44 97 HIS A C 1
ATOM 782 O O . HIS A 1 97 ? 2.951 9.579 -11.032 1.00 77.44 97 HIS A O 1
ATOM 788 N N . LEU A 1 98 ? 2.280 10.778 -12.790 1.00 74.56 98 LEU A N 1
ATOM 789 C CA . LEU A 1 98 ? 3.332 10.310 -13.701 1.00 74.56 98 LEU A CA 1
ATOM 790 C C . LEU A 1 98 ? 4.730 10.614 -13.153 1.00 74.56 98 LEU A C 1
ATOM 792 O O . LEU A 1 98 ? 5.569 9.713 -13.143 1.00 74.56 98 LEU A O 1
ATOM 796 N N . PHE A 1 99 ? 4.951 11.823 -12.636 1.00 74.19 99 PHE A N 1
ATOM 797 C CA . PHE A 1 99 ? 6.193 12.197 -11.971 1.00 74.19 99 PHE A CA 1
ATOM 798 C C . PHE A 1 99 ? 6.428 11.408 -10.700 1.00 74.19 99 PHE A C 1
ATOM 800 O O . PHE A 1 99 ? 7.533 10.917 -10.517 1.00 74.19 99 PHE A O 1
ATOM 807 N N . PHE A 1 100 ? 5.422 11.227 -9.847 1.00 72.31 100 PHE A N 1
ATOM 808 C CA . PHE A 1 100 ? 5.556 10.413 -8.644 1.00 72.31 100 PHE A CA 1
ATOM 809 C C . PHE A 1 100 ? 6.061 9.010 -8.996 1.00 72.31 100 PHE A C 1
ATOM 811 O O . PHE A 1 100 ? 7.090 8.577 -8.487 1.00 72.31 100 PHE A O 1
ATOM 818 N N . TRP A 1 101 ? 5.422 8.339 -9.956 1.00 66.88 101 TRP A N 1
ATOM 819 C CA . TRP A 1 101 ? 5.846 7.004 -10.375 1.00 66.88 101 TRP A CA 1
ATOM 820 C C . TRP A 1 101 ? 7.188 7.002 -11.107 1.00 66.88 101 TRP A C 1
ATOM 822 O O . TRP A 1 101 ? 7.952 6.065 -10.918 1.00 66.88 101 TRP A O 1
ATOM 832 N N . ALA A 1 102 ? 7.501 8.008 -11.926 1.00 66.50 102 ALA A N 1
ATOM 833 C CA . ALA A 1 102 ? 8.767 8.078 -12.660 1.00 66.50 102 ALA A CA 1
ATOM 834 C C . ALA A 1 102 ? 9.964 8.461 -11.768 1.00 66.50 102 ALA A C 1
ATOM 836 O O . ALA A 1 102 ? 11.065 7.953 -11.970 1.00 66.50 102 ALA A O 1
ATOM 837 N N . ARG A 1 103 ? 9.744 9.327 -10.772 1.00 60.91 103 ARG A N 1
ATOM 838 C CA . ARG A 1 103 ? 10.756 9.889 -9.865 1.00 60.91 103 ARG A CA 1
ATOM 839 C C . ARG A 1 103 ? 11.050 8.982 -8.678 1.00 60.91 103 ARG A C 1
ATOM 841 O O . ARG A 1 103 ? 12.212 8.867 -8.297 1.00 60.91 103 ARG A O 1
ATOM 848 N N . TYR A 1 104 ? 10.032 8.314 -8.127 1.00 55.38 104 TYR A N 1
ATOM 849 C CA . TYR A 1 104 ? 10.182 7.416 -6.978 1.00 55.38 104 TYR A CA 1
ATOM 850 C C . TYR A 1 104 ? 11.300 6.372 -7.153 1.00 55.38 104 TYR A C 1
ATOM 852 O O . TYR A 1 104 ? 12.121 6.233 -6.256 1.00 55.38 104 TYR A O 1
ATOM 860 N N . PRO A 1 105 ? 11.452 5.691 -8.299 1.00 54.12 105 PRO A N 1
ATOM 861 C CA . PRO A 1 105 ? 12.547 4.741 -8.458 1.00 54.12 105 PRO A CA 1
ATOM 862 C C . PRO A 1 105 ? 13.922 5.345 -8.772 1.00 54.12 105 PRO A C 1
ATOM 864 O O . PRO A 1 105 ? 14.925 4.669 -8.576 1.00 54.12 105 PRO A O 1
ATOM 867 N N . ALA A 1 106 ? 13.987 6.564 -9.315 1.00 50.59 106 ALA A N 1
ATOM 868 C CA . ALA A 1 106 ? 15.244 7.171 -9.764 1.00 50.59 106 ALA A CA 1
ATOM 869 C C . ALA A 1 106 ? 15.947 7.982 -8.662 1.00 50.59 106 ALA A C 1
ATOM 871 O O . ALA A 1 106 ? 17.139 8.253 -8.773 1.00 50.59 106 ALA A O 1
ATOM 872 N N . GLN A 1 107 ? 15.216 8.385 -7.615 1.00 47.38 107 GLN A N 1
ATOM 873 C CA . GLN A 1 107 ? 15.717 9.279 -6.562 1.00 47.38 107 GLN A CA 1
ATOM 874 C C . GLN A 1 107 ? 15.660 8.706 -5.147 1.00 47.38 107 GLN A C 1
ATOM 876 O O . GLN A 1 107 ? 16.041 9.407 -4.210 1.00 47.38 107 GLN A O 1
ATOM 881 N N . VAL A 1 108 ? 15.253 7.447 -4.954 1.00 50.28 108 VAL A N 1
ATOM 882 C CA . VAL A 1 108 ? 15.536 6.765 -3.683 1.00 50.28 108 VAL A CA 1
ATOM 883 C C . VAL A 1 108 ? 17.026 6.432 -3.681 1.00 50.28 108 VAL A C 1
ATOM 885 O O . VAL A 1 108 ? 17.455 5.320 -3.973 1.00 50.28 108 VAL A O 1
ATOM 888 N N . SER A 1 109 ? 17.833 7.458 -3.412 1.00 51.91 109 SER A N 1
ATOM 889 C CA . SER A 1 109 ? 19.206 7.283 -2.977 1.00 51.91 109 SER A CA 1
ATOM 890 C C . SER A 1 109 ? 19.119 6.475 -1.695 1.00 51.91 109 SER A C 1
ATOM 892 O O . SER A 1 109 ? 18.550 6.938 -0.705 1.00 51.91 109 SER A O 1
ATOM 894 N N . GLN A 1 110 ? 19.570 5.226 -1.749 1.00 56.59 110 GLN A N 1
ATOM 895 C CA . GLN A 1 110 ? 19.635 4.383 -0.569 1.00 56.59 110 GLN A CA 1
ATOM 896 C C . GLN A 1 110 ? 20.585 5.062 0.413 1.00 56.59 110 GLN A C 1
ATOM 898 O O . GLN A 1 110 ? 21.791 5.151 0.189 1.00 56.59 110 GLN A O 1
ATOM 903 N N . VAL A 1 111 ? 20.017 5.612 1.479 1.00 60.59 111 VAL A N 1
ATOM 904 C CA . VAL A 1 111 ? 20.788 6.162 2.583 1.00 60.59 111 VAL A CA 1
ATOM 905 C C . VAL A 1 111 ? 21.084 4.993 3.508 1.00 60.59 111 VAL A C 1
ATOM 907 O O . VAL A 1 111 ? 20.156 4.360 4.003 1.00 60.59 111 VAL A O 1
ATOM 910 N N . SER A 1 112 ? 22.367 4.680 3.705 1.00 65.38 112 SER A N 1
ATOM 911 C CA . SER A 1 112 ? 22.755 3.711 4.732 1.00 65.38 112 SER A CA 1
ATOM 912 C C . SER A 1 112 ? 22.204 4.170 6.082 1.00 65.38 112 SER A C 1
ATOM 914 O O . SER A 1 112 ? 22.335 5.349 6.415 1.00 65.38 112 SER A O 1
ATOM 916 N N . MET A 1 113 ? 21.613 3.263 6.861 1.00 60.62 113 MET A N 1
ATOM 917 C CA . MET A 1 113 ? 21.182 3.566 8.234 1.00 60.62 113 MET A CA 1
ATOM 918 C C . MET A 1 113 ? 22.355 4.046 9.094 1.00 60.62 113 MET A C 1
ATOM 920 O O . MET A 1 113 ? 22.196 4.965 9.887 1.00 60.62 113 MET A O 1
ATOM 924 N N . GLU A 1 114 ? 23.553 3.529 8.826 1.00 66.75 114 GLU A N 1
ATOM 925 C CA . GLU A 1 114 ? 24.808 3.918 9.476 1.00 66.75 114 GLU A CA 1
ATOM 926 C C . GLU A 1 114 ? 25.389 5.234 8.939 1.00 66.75 114 GLU A C 1
ATOM 928 O O . GLU A 1 114 ? 26.501 5.626 9.297 1.00 66.75 114 GLU A O 1
ATOM 933 N N . LYS A 1 115 ? 24.700 5.920 8.017 1.00 72.31 115 LYS A N 1
ATOM 934 C CA . LYS A 1 115 ? 25.207 7.182 7.483 1.00 72.31 115 LYS A CA 1
ATOM 935 C C . LYS A 1 115 ? 25.266 8.206 8.613 1.00 72.31 115 LYS A C 1
ATOM 937 O O . LYS A 1 115 ? 24.234 8.637 9.115 1.00 72.31 115 LYS A O 1
ATOM 942 N N . ASP A 1 116 ? 26.484 8.633 8.938 1.00 72.00 116 ASP A N 1
ATOM 943 C CA . ASP A 1 116 ? 26.744 9.747 9.849 1.00 72.00 116 ASP A CA 1
ATOM 944 C C . ASP A 1 116 ? 26.019 11.013 9.342 1.00 72.00 116 ASP A C 1
ATOM 946 O O . ASP A 1 116 ? 26.382 11.576 8.299 1.00 72.00 116 ASP A O 1
ATOM 950 N N . MET A 1 117 ? 24.995 11.461 10.076 1.00 68.81 117 MET A N 1
ATOM 951 C CA . MET A 1 117 ? 24.159 12.617 9.711 1.00 68.81 117 MET A CA 1
ATOM 952 C C . MET A 1 117 ? 24.783 13.962 10.122 1.00 68.81 117 MET A C 1
ATOM 954 O O . MET A 1 117 ? 24.420 15.001 9.578 1.00 68.81 117 MET A O 1
ATOM 958 N N . ASN A 1 118 ? 25.778 13.956 11.015 1.00 66.44 118 ASN A N 1
ATOM 959 C CA . ASN A 1 118 ? 26.420 15.160 11.569 1.00 66.44 118 ASN A CA 1
ATOM 960 C C . ASN A 1 118 ? 27.421 15.876 10.637 1.00 66.44 118 ASN A C 1
ATOM 962 O O . ASN A 1 118 ? 28.078 16.826 11.058 1.00 66.44 118 ASN A O 1
ATOM 966 N N . LYS A 1 119 ? 27.565 15.470 9.368 1.00 57.00 119 LYS A N 1
ATOM 967 C CA . LYS A 1 119 ? 28.611 16.017 8.476 1.00 57.00 119 LYS A CA 1
ATOM 968 C C . LYS A 1 119 ? 28.441 17.492 8.071 1.00 57.00 119 LYS A C 1
ATOM 970 O O . LYS A 1 119 ? 29.342 18.017 7.426 1.00 57.00 119 LYS A O 1
ATOM 975 N N . GLU A 1 120 ? 27.364 18.171 8.468 1.00 54.66 120 GLU A N 1
ATOM 976 C CA . GLU A 1 120 ? 27.153 19.595 8.152 1.00 54.66 120 GLU A CA 1
ATOM 977 C C . GLU A 1 120 ? 27.327 20.561 9.336 1.00 54.66 120 GLU A C 1
ATOM 979 O O . GLU A 1 120 ? 27.441 21.759 9.101 1.00 54.66 120 GLU A O 1
ATOM 984 N N . ASN A 1 121 ? 27.447 20.089 10.584 1.00 47.72 121 ASN A N 1
ATOM 985 C CA . ASN A 1 121 ? 27.690 20.964 11.740 1.00 47.72 121 ASN A CA 1
ATOM 986 C C . ASN A 1 121 ? 28.800 20.395 12.625 1.00 47.72 121 ASN A C 1
ATOM 988 O O . ASN A 1 121 ? 28.569 19.651 13.573 1.00 47.72 121 ASN A O 1
ATOM 992 N N . VAL A 1 122 ? 30.036 20.757 12.286 1.00 49.66 122 VAL A N 1
ATOM 993 C CA . VAL A 1 122 ? 31.222 20.432 13.075 1.00 49.66 122 VAL A CA 1
ATOM 994 C C . VAL A 1 122 ? 31.237 21.307 14.332 1.00 49.66 122 VAL A C 1
ATOM 996 O O . VAL A 1 122 ? 31.768 22.415 14.322 1.00 49.66 122 VAL A O 1
ATOM 999 N N . ALA A 1 123 ? 30.692 20.789 15.428 1.00 46.97 123 ALA A N 1
ATOM 1000 C CA . ALA A 1 123 ? 31.175 21.100 16.767 1.00 46.97 123 ALA A CA 1
ATOM 1001 C C . ALA A 1 123 ? 31.804 19.818 17.321 1.00 46.97 123 ALA A C 1
ATOM 1003 O O . ALA A 1 123 ? 31.154 18.786 17.468 1.00 46.97 123 ALA A O 1
ATOM 1004 N N . ALA A 1 124 ? 33.119 19.864 17.513 1.00 48.56 124 ALA A N 1
ATOM 1005 C CA . ALA A 1 124 ? 33.916 18.741 17.974 1.00 48.56 124 ALA A CA 1
ATOM 1006 C C . ALA A 1 124 ? 33.466 18.311 19.380 1.00 48.56 124 ALA A C 1
ATOM 1008 O O . ALA A 1 124 ? 33.704 19.037 20.343 1.00 48.56 124 ALA A O 1
ATOM 1009 N N . GLY A 1 125 ? 32.840 17.138 19.492 1.00 53.84 125 GLY A N 1
ATOM 1010 C CA . GLY A 1 125 ? 32.546 16.525 20.789 1.00 53.84 125 GLY A CA 1
ATOM 1011 C C . GLY A 1 125 ? 31.332 15.602 20.833 1.00 53.84 125 GLY A C 1
ATOM 1012 O O . GLY A 1 125 ? 31.303 14.736 21.700 1.00 53.84 125 GLY A O 1
ATOM 1013 N N . ASP A 1 126 ? 30.377 15.738 19.911 1.00 55.31 126 ASP A N 1
ATOM 1014 C CA . ASP A 1 126 ? 29.103 15.022 20.036 1.00 55.31 126 ASP A CA 1
ATOM 1015 C C . ASP A 1 126 ? 29.108 13.640 19.366 1.00 55.31 126 ASP A C 1
ATOM 1017 O O . ASP A 1 126 ? 29.698 13.432 18.299 1.00 55.31 126 ASP A O 1
ATOM 1021 N N . GLU A 1 127 ? 28.446 12.691 20.034 1.00 61.22 127 GLU A N 1
ATOM 1022 C CA . GLU A 1 127 ? 28.258 11.303 19.609 1.00 61.22 127 GLU A CA 1
ATOM 1023 C C . GLU A 1 127 ? 27.764 11.218 18.156 1.00 61.22 127 GLU A C 1
ATOM 1025 O O . GLU A 1 127 ? 27.002 12.058 17.669 1.00 61.22 127 GLU A O 1
ATOM 1030 N N . LYS A 1 128 ? 28.224 10.193 17.429 1.00 61.94 128 LYS A N 1
ATOM 1031 C CA . LYS A 1 128 ? 27.794 9.951 16.051 1.00 61.94 128 LYS A CA 1
ATOM 1032 C C . LYS A 1 128 ? 26.296 9.653 16.028 1.00 61.94 128 LYS A C 1
ATOM 1034 O O . LYS A 1 128 ? 25.890 8.569 16.419 1.00 61.94 128 LYS A O 1
ATOM 1039 N N . ILE A 1 129 ? 25.508 10.597 15.523 1.00 66.19 129 ILE A N 1
ATOM 1040 C CA . ILE A 1 129 ? 24.090 10.382 15.234 1.00 66.19 129 ILE A CA 1
ATOM 1041 C C . ILE A 1 129 ? 23.993 9.747 13.845 1.00 66.19 129 ILE A C 1
ATOM 1043 O O . ILE A 1 129 ? 24.352 10.364 12.829 1.00 66.19 129 ILE A O 1
ATOM 1047 N N . THR A 1 130 ? 23.537 8.502 13.809 1.00 74.25 130 THR A N 1
ATOM 1048 C CA . THR A 1 130 ? 23.283 7.758 12.574 1.00 74.25 130 THR A CA 1
ATOM 1049 C C . THR A 1 130 ? 21.906 8.107 12.011 1.00 74.25 130 THR A C 1
ATOM 1051 O O . THR A 1 130 ? 21.061 8.701 12.686 1.00 74.25 130 THR A O 1
ATOM 1054 N N . ALA A 1 131 ? 21.646 7.756 10.750 1.00 69.38 131 ALA A N 1
ATOM 1055 C CA . ALA A 1 131 ? 20.318 7.943 10.177 1.00 69.38 131 ALA A CA 1
ATOM 1056 C C . ALA A 1 131 ? 19.254 7.145 10.955 1.00 69.38 131 ALA A C 1
ATOM 1058 O O . ALA A 1 131 ? 18.137 7.635 11.104 1.00 69.38 131 ALA A O 1
ATOM 1059 N N . GLU A 1 132 ? 19.606 5.983 11.512 1.00 66.19 132 GLU A N 1
ATOM 1060 C CA . GLU A 1 132 ? 18.731 5.193 12.388 1.00 66.19 132 GLU A CA 1
ATOM 1061 C C . GLU A 1 132 ? 18.268 5.973 13.626 1.00 66.19 132 GLU A C 1
ATOM 1063 O O . GLU A 1 132 ? 17.070 6.015 13.904 1.00 66.19 132 GLU A O 1
ATOM 1068 N N . ASP A 1 133 ? 19.175 6.686 14.296 1.00 67.75 133 ASP A N 1
ATOM 1069 C CA . ASP A 1 133 ? 18.864 7.458 15.510 1.00 67.75 133 ASP A CA 1
ATOM 1070 C C . ASP A 1 133 ? 17.871 8.603 15.252 1.00 67.75 133 ASP A C 1
ATOM 1072 O O . ASP A 1 133 ? 17.132 9.035 16.140 1.00 67.75 133 ASP A O 1
ATOM 1076 N N . THR A 1 134 ? 17.833 9.107 14.016 1.00 69.19 134 THR A N 1
ATOM 1077 C CA . THR A 1 134 ? 16.914 10.182 13.610 1.00 69.19 134 THR A CA 1
ATOM 1078 C C . THR A 1 134 ? 15.529 9.681 13.201 1.00 69.19 134 THR A C 1
ATOM 1080 O O . THR A 1 134 ? 14.578 10.468 13.116 1.00 69.19 134 THR A O 1
ATOM 1083 N N . LEU A 1 135 ? 15.385 8.379 12.942 1.00 66.31 135 LEU A N 1
ATOM 1084 C CA . LEU A 1 135 ? 14.126 7.798 12.504 1.00 66.31 135 LEU A CA 1
ATOM 1085 C C . LEU A 1 135 ? 13.229 7.533 13.711 1.00 66.31 135 LEU A C 1
ATOM 1087 O O . LEU A 1 135 ? 13.452 6.646 14.530 1.00 66.31 135 LEU A O 1
ATOM 1091 N N . ARG A 1 136 ? 12.131 8.288 13.800 1.00 63.66 136 ARG A N 1
ATOM 1092 C CA . ARG A 1 136 ? 11.072 7.990 14.763 1.00 63.66 136 ARG A CA 1
ATOM 1093 C C . ARG A 1 136 ? 10.406 6.668 14.373 1.00 63.66 136 ARG A C 1
ATOM 1095 O O . ARG A 1 136 ? 9.849 6.559 13.281 1.00 63.66 136 ARG A O 1
ATOM 1102 N N . GLY A 1 137 ? 10.426 5.695 15.285 1.00 61.66 137 GLY A N 1
ATOM 1103 C CA . GLY A 1 137 ? 9.743 4.416 15.099 1.00 61.66 137 GLY A CA 1
ATOM 1104 C C . GLY A 1 137 ? 8.257 4.593 14.745 1.00 61.66 137 GLY A C 1
ATOM 1105 O O . GLY A 1 137 ? 7.636 5.589 15.141 1.00 61.66 137 GLY A O 1
ATOM 1106 N N . PRO A 1 138 ? 7.662 3.652 13.991 1.00 59.06 138 PRO A N 1
ATOM 1107 C CA . PRO A 1 138 ? 6.265 3.739 13.599 1.00 59.06 138 PRO A CA 1
ATOM 1108 C C . PRO A 1 138 ? 5.380 3.702 14.847 1.00 59.06 138 PRO A C 1
ATOM 1110 O O . PRO A 1 138 ? 5.259 2.674 15.502 1.00 59.06 138 PRO A O 1
ATOM 1113 N N . ALA A 1 139 ? 4.774 4.848 15.165 1.00 59.84 139 ALA A N 1
ATOM 1114 C CA . ALA A 1 139 ? 3.703 4.996 16.145 1.00 59.84 139 ALA A CA 1
ATOM 1115 C C . ALA A 1 139 ? 3.921 4.239 17.473 1.00 59.84 139 ALA A C 1
ATOM 1117 O O . ALA A 1 139 ? 3.038 3.504 17.912 1.00 59.84 139 ALA A O 1
ATOM 1118 N N . SER A 1 140 ? 5.055 4.440 18.155 1.00 57.78 140 SER A N 1
ATOM 1119 C CA . SER A 1 140 ? 5.061 4.189 19.598 1.00 57.78 140 SER A CA 1
ATOM 1120 C C . SER A 1 140 ? 4.098 5.196 20.226 1.00 57.78 140 SER A C 1
ATOM 1122 O O . SER A 1 140 ? 4.351 6.402 20.247 1.00 57.78 140 SER A O 1
ATOM 1124 N N . GLU A 1 141 ? 2.917 4.716 20.622 1.00 62.50 141 GLU A N 1
ATOM 1125 C CA . GLU A 1 141 ? 1.931 5.539 21.314 1.00 62.50 141 GLU A CA 1
ATOM 1126 C C . GLU A 1 141 ? 2.619 6.199 22.505 1.00 62.50 141 GLU A C 1
ATOM 1128 O O . GLU A 1 141 ? 3.246 5.530 23.327 1.00 62.50 141 GLU A O 1
ATOM 1133 N N . THR A 1 142 ? 2.555 7.528 22.568 1.00 73.75 142 THR A N 1
ATOM 1134 C CA . THR A 1 142 ? 3.121 8.255 23.700 1.00 73.75 142 THR A CA 1
ATOM 1135 C C . THR A 1 142 ? 2.435 7.785 24.989 1.00 73.75 142 THR A C 1
ATOM 1137 O O . THR A 1 142 ? 1.265 7.390 24.943 1.00 73.75 142 THR A O 1
ATOM 1140 N N . PRO A 1 143 ? 3.106 7.840 26.153 1.00 76.38 143 PRO A N 1
ATOM 1141 C CA . PRO A 1 143 ? 2.472 7.516 27.433 1.00 76.38 143 PRO A CA 1
ATOM 1142 C C . PRO A 1 143 ? 1.137 8.253 27.637 1.00 76.38 143 PRO A C 1
ATOM 1144 O O . PRO A 1 143 ? 0.165 7.660 28.103 1.00 76.38 143 PRO A O 1
ATOM 1147 N N . ASP A 1 144 ? 1.061 9.504 27.174 1.00 75.88 144 ASP A N 1
ATOM 1148 C CA . ASP A 1 144 ? -0.165 10.305 27.161 1.00 75.88 144 ASP A CA 1
ATOM 1149 C C . ASP A 1 144 ? -1.268 9.680 26.293 1.00 75.88 144 ASP A C 1
ATOM 1151 O O . ASP A 1 144 ? -2.418 9.604 26.716 1.00 75.88 144 ASP A O 1
ATOM 1155 N N . ALA A 1 145 ? -0.938 9.179 25.097 1.00 75.19 145 ALA A N 1
ATOM 1156 C CA . ALA A 1 145 ? -1.903 8.530 24.209 1.00 75.19 145 ALA A CA 1
ATOM 1157 C C . ALA A 1 145 ? -2.440 7.212 24.796 1.00 75.19 145 ALA A C 1
ATOM 1159 O O . ALA A 1 145 ? -3.630 6.910 24.651 1.00 75.19 145 ALA A O 1
ATOM 1160 N N . ILE A 1 146 ? -1.592 6.452 25.497 1.00 79.12 146 ILE A N 1
ATOM 1161 C CA . ILE A 1 146 ? -1.994 5.231 26.212 1.00 79.12 146 ILE A CA 1
ATOM 1162 C C . ILE A 1 146 ? -2.976 5.584 27.339 1.00 79.12 146 ILE A C 1
ATOM 1164 O O . ILE A 1 146 ? -4.021 4.938 27.477 1.00 79.12 146 ILE A O 1
ATOM 1168 N N . LEU A 1 147 ? -2.675 6.632 28.115 1.00 80.56 147 LEU A N 1
ATOM 1169 C CA . LEU A 1 147 ? -3.540 7.107 29.195 1.00 80.56 147 LEU A CA 1
ATOM 1170 C C . LEU A 1 147 ? -4.884 7.624 28.659 1.00 80.56 147 LEU A C 1
ATOM 1172 O O . LEU A 1 147 ? -5.932 7.174 29.126 1.00 80.56 147 LEU A O 1
ATOM 1176 N N . GLU A 1 148 ? -4.870 8.481 27.630 1.00 78.75 148 GLU A N 1
ATOM 1177 C CA . GLU A 1 148 ? -6.086 9.001 26.990 1.00 78.75 148 GLU A CA 1
ATOM 1178 C C . GLU A 1 148 ? -6.975 7.865 26.463 1.00 78.75 148 GLU A C 1
ATOM 1180 O O . GLU A 1 148 ? -8.197 7.886 26.647 1.00 78.75 148 GLU A O 1
ATOM 1185 N N . ARG A 1 149 ? -6.383 6.835 25.843 1.00 77.12 149 ARG A N 1
ATOM 1186 C CA . ARG A 1 149 ? -7.127 5.650 25.392 1.00 77.12 149 ARG A CA 1
ATOM 1187 C C . ARG A 1 149 ? -7.740 4.890 26.571 1.00 77.12 149 ARG A C 1
ATOM 1189 O O . ARG A 1 149 ? -8.891 4.455 26.479 1.00 77.12 149 ARG A O 1
ATOM 1196 N N . GLY A 1 150 ? -6.997 4.724 27.664 1.00 80.44 150 GLY A N 1
ATOM 1197 C CA . GLY A 1 150 ? -7.480 4.067 28.879 1.00 80.44 150 GLY A CA 1
ATOM 1198 C C . GLY A 1 150 ? -8.673 4.790 29.511 1.00 80.44 150 GLY A C 1
ATOM 1199 O O . GLY A 1 150 ? -9.661 4.153 29.887 1.00 80.44 150 GLY A O 1
ATOM 1200 N N . GLU A 1 151 ? -8.627 6.119 29.579 1.00 82.19 151 GLU A N 1
ATOM 1201 C CA . GLU A 1 151 ? -9.728 6.948 30.082 1.00 82.19 151 GLU A CA 1
ATOM 1202 C C . GLU A 1 151 ? -10.948 6.918 29.158 1.00 82.19 151 GLU A C 1
ATOM 1204 O O . GLU A 1 151 ? -12.071 6.681 29.613 1.00 82.19 151 GLU A O 1
ATOM 1209 N N . ALA A 1 152 ? -10.729 7.068 27.849 1.00 78.50 152 ALA A N 1
ATOM 1210 C CA . ALA A 1 152 ? -11.768 6.944 26.831 1.00 78.50 152 ALA A CA 1
ATOM 1211 C C . ALA A 1 152 ? -12.507 5.603 26.921 1.00 78.50 152 ALA A C 1
ATOM 1213 O O . ALA A 1 152 ? -13.738 5.553 26.830 1.00 78.50 152 ALA A O 1
ATOM 1214 N N . LYS A 1 153 ? -11.755 4.518 27.139 1.00 80.69 153 LYS A N 1
ATOM 1215 C CA . LYS A 1 153 ? -12.301 3.177 27.340 1.00 80.69 153 LYS A CA 1
ATOM 1216 C C . LYS A 1 153 ? -13.203 3.138 28.572 1.00 80.69 153 LYS A C 1
ATOM 1218 O O . LYS A 1 153 ? -14.367 2.764 28.434 1.00 80.69 153 LYS A O 1
ATOM 1223 N N . LYS A 1 154 ? -12.720 3.586 29.738 1.00 83.69 154 LYS A N 1
ATOM 1224 C CA . LYS A 1 154 ? -13.501 3.621 30.995 1.00 83.69 154 LYS A CA 1
ATOM 1225 C C . LYS A 1 154 ? -14.812 4.397 30.847 1.00 83.69 154 L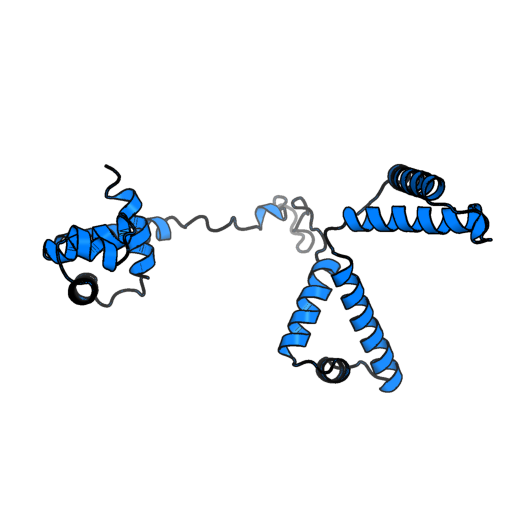YS A C 1
ATOM 1227 O O . LYS A 1 154 ? -15.859 3.916 31.278 1.00 83.69 154 LYS A O 1
ATOM 1232 N N . LEU A 1 155 ? -14.772 5.561 30.198 1.00 83.88 155 LEU A N 1
ATOM 1233 C CA . LEU A 1 155 ? -15.965 6.374 29.941 1.00 83.88 155 LEU A CA 1
ATOM 1234 C C . LEU A 1 155 ? -16.975 5.654 29.042 1.00 83.88 155 LEU A C 1
ATOM 1236 O O . LEU A 1 155 ? -18.179 5.715 29.295 1.00 83.88 155 LEU A O 1
ATOM 1240 N N . LEU A 1 156 ? -16.500 4.952 28.012 1.00 83.00 156 LEU A N 1
ATOM 1241 C CA . LEU A 1 156 ? -17.360 4.197 27.106 1.00 83.00 156 LEU A CA 1
ATOM 1242 C C . LEU A 1 156 ? -18.030 3.007 27.797 1.00 83.00 156 LEU A C 1
ATOM 1244 O O . LEU A 1 156 ? -19.225 2.803 27.600 1.00 83.00 156 LEU A O 1
ATOM 1248 N N . ILE A 1 157 ? -17.308 2.274 28.642 1.00 84.06 157 ILE A N 1
ATOM 1249 C CA . ILE A 1 157 ? -17.875 1.167 29.430 1.00 84.06 157 ILE A CA 1
ATOM 1250 C C . ILE A 1 157 ? -18.971 1.685 30.360 1.00 84.06 157 ILE A C 1
ATOM 1252 O O . ILE A 1 157 ? -20.102 1.208 30.294 1.00 84.06 157 ILE A O 1
ATOM 1256 N N . ALA A 1 158 ? -18.682 2.741 31.124 1.00 85.25 158 ALA A N 1
ATOM 1257 C CA . ALA A 1 158 ? -19.666 3.363 32.007 1.00 85.25 158 ALA A CA 1
ATOM 1258 C C . ALA A 1 158 ? -20.894 3.896 31.242 1.00 85.25 158 ALA A C 1
ATOM 1260 O O . ALA A 1 158 ? -22.006 3.915 31.770 1.00 85.25 158 ALA A O 1
ATOM 1261 N N . ALA A 1 159 ? -20.723 4.335 29.991 1.00 86.69 159 ALA A N 1
ATOM 1262 C CA . ALA A 1 159 ? -21.829 4.758 29.136 1.00 86.69 159 ALA A CA 1
ATOM 1263 C C . ALA A 1 159 ? -22.664 3.574 28.614 1.00 86.69 159 ALA A C 1
AT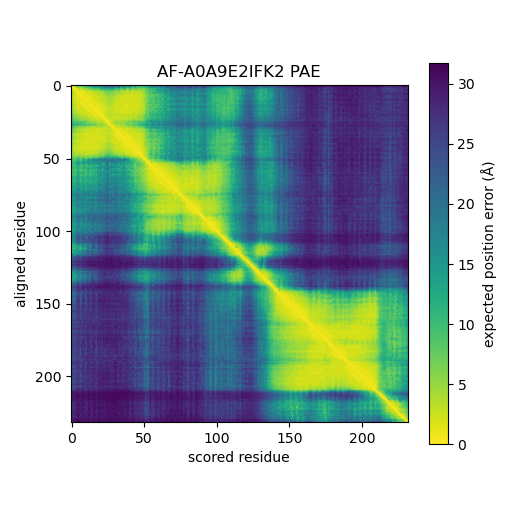OM 1265 O O . ALA A 1 159 ? -23.885 3.704 28.513 1.00 86.69 159 ALA A O 1
ATOM 1266 N N . ILE A 1 160 ? -22.036 2.436 28.297 1.00 85.44 160 ILE A N 1
ATOM 1267 C CA . ILE A 1 160 ? -22.726 1.212 27.860 1.00 85.44 160 ILE A CA 1
ATOM 1268 C C . ILE A 1 160 ? -23.517 0.595 29.016 1.00 85.44 160 ILE A C 1
ATOM 1270 O O . ILE A 1 160 ? -24.667 0.221 28.811 1.00 85.44 160 ILE A O 1
ATOM 1274 N N . GLU A 1 161 ? -22.963 0.559 30.228 1.00 85.25 161 GLU A N 1
ATOM 1275 C CA . GLU A 1 161 ? -23.651 0.045 31.427 1.00 85.25 161 GLU A CA 1
ATOM 1276 C C . GLU A 1 161 ? -24.912 0.847 31.788 1.00 85.25 161 GLU A C 1
ATOM 1278 O O . GLU A 1 161 ? -25.836 0.324 32.405 1.00 85.25 161 GLU A O 1
ATOM 1283 N N . ARG A 1 162 ? -24.987 2.117 31.370 1.00 87.50 162 ARG A N 1
ATOM 1284 C CA . ARG A 1 162 ? -26.176 2.971 31.541 1.00 87.50 162 ARG A CA 1
ATOM 1285 C C . ARG A 1 162 ? -27.244 2.759 30.470 1.00 87.50 162 ARG A C 1
ATOM 1287 O O . ARG A 1 162 ? -28.354 3.278 30.615 1.00 87.50 162 ARG A O 1
ATOM 1294 N N . LEU A 1 163 ? -26.929 2.072 29.371 1.00 88.69 163 LEU A N 1
ATOM 1295 C CA . LEU A 1 163 ? -27.927 1.772 28.349 1.00 88.69 163 LEU A CA 1
ATOM 1296 C C . LEU A 1 163 ? -28.935 0.746 28.881 1.00 88.69 163 LEU A C 1
ATOM 1298 O O . LEU A 1 163 ? -28.577 -0.142 29.650 1.00 88.69 163 LEU A O 1
ATOM 1302 N N . PRO A 1 164 ? -30.198 0.795 28.429 1.00 91.81 164 PRO A N 1
ATOM 1303 C CA . PRO A 1 164 ? -31.110 -0.307 28.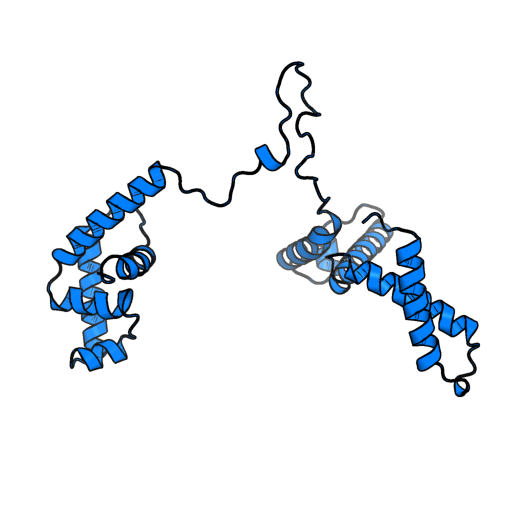674 1.00 91.81 164 PRO A CA 1
ATOM 1304 C C . PRO A 1 164 ? -30.566 -1.601 28.078 1.00 91.81 164 PRO A C 1
ATOM 1306 O O . PRO A 1 164 ? -30.012 -1.604 26.977 1.00 91.81 164 PRO A O 1
ATOM 1309 N N . GLN A 1 165 ? -30.848 -2.705 28.760 1.00 87.25 165 GLN A N 1
ATOM 1310 C CA . GLN A 1 165 ? -30.359 -4.042 28.433 1.00 87.25 165 GLN A CA 1
ATOM 1311 C C . GLN A 1 165 ? -30.499 -4.402 26.942 1.00 87.25 165 GLN A C 1
ATOM 1313 O O . GLN A 1 165 ? -29.515 -4.748 26.298 1.00 87.25 165 GLN A O 1
ATOM 1318 N N . ARG A 1 166 ? -31.678 -4.176 26.343 1.00 87.75 166 ARG A N 1
ATOM 1319 C CA . ARG A 1 166 ? -31.923 -4.439 24.910 1.00 87.75 166 ARG A CA 1
ATOM 1320 C C . ARG A 1 166 ? -31.081 -3.596 23.945 1.00 87.75 166 ARG A C 1
ATOM 1322 O O . ARG A 1 166 ? -30.797 -4.035 22.838 1.00 87.75 166 ARG A O 1
ATOM 1329 N N . GLU A 1 167 ? -30.729 -2.368 24.318 1.00 90.38 167 GLU A N 1
ATOM 1330 C CA . GLU A 1 167 ? -29.867 -1.502 23.501 1.00 90.38 167 GLU A CA 1
ATOM 1331 C C . GLU A 1 167 ? -28.401 -1.941 23.610 1.00 90.38 167 GLU A C 1
ATOM 1333 O O . GLU A 1 167 ? -27.704 -1.983 22.595 1.00 90.38 167 GLU A O 1
ATOM 1338 N N . GLY A 1 168 ? -27.960 -2.331 24.811 1.00 87.56 168 GLY A N 1
ATOM 1339 C CA . GLY A 1 168 ? -26.636 -2.909 25.045 1.00 87.56 168 GLY A CA 1
ATOM 1340 C C . GLY A 1 168 ? -26.428 -4.227 24.294 1.00 87.56 168 GLY A C 1
ATOM 1341 O O . GLY A 1 168 ? -25.445 -4.363 23.569 1.00 87.56 168 GLY A O 1
ATOM 1342 N N . GLU A 1 169 ? -27.383 -5.156 24.379 1.00 89.12 169 GLU A N 1
ATOM 1343 C CA . GLU A 1 169 ? -27.341 -6.456 23.686 1.00 89.12 169 GLU A CA 1
ATOM 1344 C C . GLU A 1 169 ? -27.157 -6.303 22.169 1.00 89.12 169 GLU A C 1
ATOM 1346 O O . GLU A 1 169 ? -26.294 -6.951 21.576 1.00 89.12 169 GLU A O 1
ATOM 1351 N N . VAL A 1 170 ? -27.899 -5.385 21.537 1.00 91.44 170 VAL A N 1
ATOM 1352 C CA . VAL A 1 170 ? -27.759 -5.097 20.099 1.00 91.44 170 VAL A CA 1
ATOM 1353 C C . VAL A 1 170 ? -26.358 -4.583 19.757 1.00 91.44 170 VAL A C 1
ATOM 1355 O O . VAL A 1 170 ? -25.803 -4.957 18.722 1.00 91.44 170 VAL A O 1
ATOM 1358 N N . LEU A 1 171 ? -25.766 -3.733 20.600 1.00 89.12 171 LEU A N 1
ATOM 1359 C CA . LEU A 1 171 ? -24.414 -3.219 20.371 1.00 89.12 171 LEU A CA 1
ATOM 1360 C C . LEU A 1 171 ? -23.349 -4.304 20.539 1.00 89.12 171 LEU A C 1
ATOM 1362 O O . LEU A 1 171 ? -22.417 -4.342 19.738 1.00 89.12 171 LEU A O 1
ATOM 1366 N N . VAL A 1 172 ? -23.495 -5.192 21.524 1.00 86.75 172 VAL A N 1
ATOM 1367 C CA . VAL A 1 172 ? -22.577 -6.322 21.734 1.00 86.75 172 VAL A CA 1
ATOM 1368 C C . VAL A 1 172 ? -22.635 -7.281 20.546 1.00 86.75 172 VAL A C 1
ATOM 1370 O O . VAL A 1 172 ? -21.601 -7.612 19.967 1.00 86.75 172 VAL A O 1
ATOM 1373 N N . LEU A 1 173 ? -23.831 -7.682 20.114 1.00 87.88 173 LEU A N 1
ATOM 1374 C CA . LEU A 1 173 ? -23.978 -8.589 18.974 1.00 87.88 173 LEU A CA 1
ATOM 1375 C C . LEU A 1 173 ? -23.403 -7.987 17.679 1.00 87.88 173 LEU A C 1
ATOM 1377 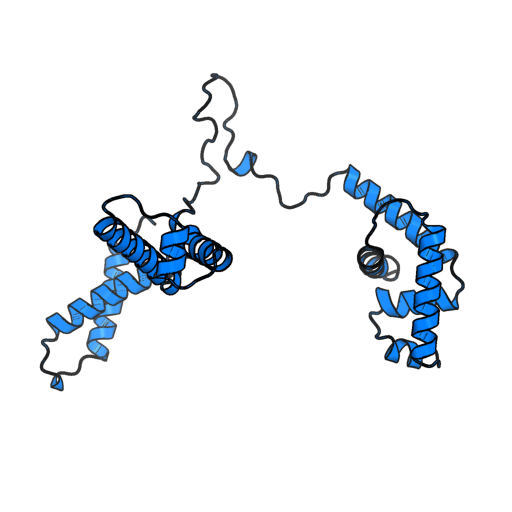O O . LEU A 1 173 ? -22.743 -8.684 16.910 1.00 87.88 173 LEU A O 1
ATOM 1381 N N . TYR A 1 174 ? -23.587 -6.684 17.465 1.00 88.25 174 TYR A N 1
ATOM 1382 C CA . TYR A 1 174 ? -23.112 -6.007 16.258 1.00 88.25 174 TYR A CA 1
ATOM 1383 C C . TYR A 1 174 ? -21.605 -5.696 16.272 1.00 88.25 174 TYR A C 1
ATOM 1385 O O . TYR A 1 174 ? -20.899 -6.012 15.318 1.00 88.25 174 TYR A O 1
ATOM 1393 N N . TYR A 1 175 ? -21.088 -5.066 17.335 1.00 83.38 175 TYR A N 1
ATOM 1394 C CA . TYR A 1 175 ? -19.695 -4.595 17.384 1.00 83.38 175 TYR A CA 1
ATOM 1395 C C . TYR A 1 175 ? -18.715 -5.633 17.925 1.00 83.38 175 TYR A C 1
ATOM 1397 O O . TYR A 1 175 ? -17.565 -5.637 17.488 1.00 83.38 175 TYR A O 1
ATOM 1405 N N . TYR A 1 176 ? -19.145 -6.493 18.855 1.00 81.00 176 TYR A N 1
ATOM 1406 C CA . TYR A 1 176 ? -18.276 -7.521 19.425 1.00 81.00 176 TYR A CA 1
ATOM 1407 C C . TYR A 1 176 ? -18.390 -8.852 18.686 1.00 81.00 176 TYR A C 1
ATOM 1409 O O . TYR A 1 176 ? -17.384 -9.385 18.229 1.00 81.00 176 TYR A O 1
ATOM 1417 N N . LYS A 1 177 ? -19.609 -9.380 18.520 1.00 83.81 177 LYS A N 1
ATOM 1418 C CA . LYS A 1 177 ? -19.811 -10.648 17.797 1.00 83.81 177 LYS A CA 1
ATOM 1419 C C . LYS A 1 177 ? -19.760 -10.491 16.273 1.00 83.81 177 LYS A C 1
ATOM 1421 O O . LYS A 1 177 ? -19.740 -11.493 15.571 1.00 83.81 177 LYS A O 1
ATOM 1426 N N . GLY A 1 178 ? -19.718 -9.255 15.764 1.00 86.31 178 GLY A N 1
ATOM 1427 C CA . GLY A 1 178 ? -19.579 -8.966 14.336 1.00 86.31 178 GLY A CA 1
ATOM 1428 C C . GLY A 1 178 ? -20.790 -9.368 13.490 1.00 86.31 178 GLY A C 1
ATOM 1429 O O . GLY A 1 178 ? -20.655 -9.490 12.273 1.00 86.31 178 GLY A O 1
ATOM 1430 N N . LEU A 1 179 ? -21.952 -9.587 14.115 1.00 90.25 179 LEU A N 1
ATOM 1431 C CA . LEU A 1 179 ? -23.162 -10.017 13.421 1.00 90.25 179 LEU A CA 1
ATOM 1432 C C . LEU A 1 179 ? -23.755 -8.878 12.588 1.00 90.25 179 LEU A C 1
ATOM 1434 O O . LEU A 1 179 ? -23.797 -7.714 13.004 1.00 90.25 179 LEU A O 1
ATOM 1438 N N . LYS A 1 180 ? -24.283 -9.220 11.414 1.00 91.44 180 LYS A N 1
ATOM 1439 C CA . LYS A 1 180 ? -25.044 -8.291 10.570 1.00 91.44 180 LYS A CA 1
ATOM 1440 C C . LYS A 1 180 ? -26.400 -7.998 11.209 1.00 91.44 180 LYS A C 1
ATOM 1442 O O . LYS A 1 180 ? -26.964 -8.826 11.910 1.00 91.44 180 LYS A O 1
ATOM 1447 N N . ILE A 1 181 ? -26.991 -6.842 10.897 1.00 90.06 181 ILE A N 1
ATOM 1448 C CA . ILE A 1 181 ? -28.291 -6.412 11.461 1.00 90.06 181 ILE A CA 1
ATOM 1449 C C . ILE A 1 181 ? -29.393 -7.471 11.259 1.00 90.06 181 ILE A C 1
ATOM 1451 O O . ILE A 1 181 ? -30.226 -7.656 12.144 1.00 90.06 181 ILE A O 1
ATOM 1455 N N . LYS A 1 182 ? -29.367 -8.196 10.132 1.00 90.56 182 LYS A N 1
ATOM 1456 C CA . LYS A 1 182 ? -30.275 -9.320 9.855 1.00 90.56 182 LYS A CA 1
ATOM 1457 C C . LYS A 1 182 ? -30.111 -10.465 10.857 1.00 90.56 182 LYS A C 1
ATOM 1459 O O . LYS A 1 182 ? -31.083 -10.853 11.488 1.00 90.56 182 LYS A O 1
ATOM 1464 N N . GLU A 1 183 ? -28.876 -10.914 11.066 1.00 90.00 183 GLU A N 1
ATOM 1465 C CA . GLU A 1 183 ? -28.517 -11.995 11.996 1.00 90.00 183 GLU A CA 1
ATOM 1466 C C . GLU A 1 183 ? -28.827 -11.599 13.450 1.00 90.00 183 GLU A C 1
ATOM 1468 O O . GLU A 1 183 ? -29.355 -12.391 14.222 1.00 90.00 183 GLU A O 1
ATOM 1473 N N . VAL A 1 184 ? -28.588 -10.334 13.821 1.00 91.44 184 VAL A N 1
ATOM 1474 C CA . VAL A 1 184 ? -28.987 -9.797 15.136 1.00 91.44 184 VAL A CA 1
ATOM 1475 C C . VAL A 1 184 ? -30.510 -9.837 15.316 1.00 91.44 184 VAL A C 1
ATOM 1477 O O . VAL A 1 184 ? -30.996 -10.121 16.409 1.00 91.44 184 VAL A O 1
ATOM 1480 N N . GLY A 1 185 ? -31.269 -9.556 14.253 1.00 91.00 185 GLY A N 1
ATOM 1481 C CA . GLY A 1 185 ? -32.728 -9.645 14.258 1.00 91.00 185 GLY A CA 1
ATOM 1482 C C . GLY A 1 185 ? -33.235 -11.071 14.454 1.00 91.00 185 GLY A C 1
ATOM 1483 O O . GLY A 1 185 ? -34.151 -11.286 15.247 1.00 91.00 185 GLY A O 1
ATOM 1484 N N . GLU A 1 186 ? -32.598 -12.044 13.804 1.00 91.69 186 GLU A N 1
ATOM 1485 C CA . GLU A 1 186 ? -32.897 -13.471 13.975 1.00 91.69 186 GLU A CA 1
ATOM 1486 C C . GLU A 1 186 ? -32.629 -13.936 15.412 1.00 91.69 186 GLU A C 1
ATOM 1488 O O . GLU A 1 186 ? -33.498 -14.553 16.025 1.00 91.69 186 GLU A O 1
ATOM 1493 N N . VAL A 1 187 ? -31.481 -13.562 15.988 1.00 91.44 187 VAL A N 1
ATOM 1494 C CA . VAL A 1 187 ? -31.107 -13.918 17.371 1.00 91.44 187 VAL A CA 1
ATOM 1495 C C . VAL A 1 187 ? -32.067 -13.317 18.399 1.00 91.44 187 VAL A C 1
ATOM 1497 O O . VAL A 1 187 ? -32.425 -13.976 19.373 1.00 91.44 187 VAL A O 1
ATOM 1500 N N . LEU A 1 188 ? -32.494 -12.067 18.201 1.00 89.50 188 LEU A N 1
ATOM 1501 C CA . LEU A 1 188 ? -33.364 -11.360 19.147 1.00 89.50 188 LEU A CA 1
ATOM 1502 C C . LEU A 1 188 ? -34.865 -11.541 18.863 1.00 89.50 188 LEU A C 1
ATOM 1504 O O . LEU A 1 188 ? -35.684 -11.005 19.613 1.00 89.50 188 LEU A O 1
ATOM 1508 N N . GLY A 1 189 ? -35.241 -12.268 17.804 1.00 90.88 189 GLY A N 1
ATOM 1509 C CA . GLY A 1 189 ? -36.636 -12.505 17.413 1.00 90.88 189 GLY A CA 1
ATOM 1510 C C . GLY A 1 189 ? -37.372 -11.243 16.945 1.00 90.88 189 GLY A C 1
ATOM 1511 O O . GLY A 1 189 ? -38.564 -11.076 17.203 1.00 90.88 189 GLY A O 1
ATOM 1512 N N . VAL A 1 190 ? -36.660 -10.305 16.317 1.00 92.75 190 VAL A N 1
ATOM 1513 C CA . VAL A 1 190 ? -37.145 -8.956 15.989 1.00 92.75 190 VAL A CA 1
ATOM 1514 C C . VAL A 1 190 ? -36.753 -8.575 14.555 1.00 92.75 190 VAL A C 1
ATOM 1516 O O . VAL A 1 190 ? -35.689 -8.939 14.071 1.00 92.75 190 VAL A O 1
ATOM 1519 N N . SER A 1 191 ? -37.591 -7.801 13.856 1.00 93.88 191 SER A N 1
ATOM 1520 C CA . SER A 1 191 ? -37.317 -7.404 12.466 1.00 93.88 191 SER A CA 1
ATOM 1521 C C . SER A 1 191 ? -36.065 -6.525 12.314 1.00 93.88 191 SER A C 1
ATOM 1523 O O . SER A 1 191 ? -35.737 -5.714 13.184 1.00 93.88 191 SER A O 1
ATOM 1525 N N . GLU A 1 192 ? -35.408 -6.611 11.152 1.00 91.56 192 GLU A N 1
ATOM 1526 C CA . GLU A 1 192 ? -34.212 -5.820 10.810 1.00 91.56 192 GLU A CA 1
ATOM 1527 C C . GLU A 1 192 ? -34.428 -4.308 11.013 1.00 91.56 192 GLU A C 1
ATOM 1529 O O . GLU A 1 192 ? -33.601 -3.617 11.614 1.00 91.56 192 GLU A O 1
ATOM 1534 N N . SER A 1 193 ? -35.586 -3.794 10.579 1.00 92.12 193 SER A N 1
ATOM 1535 C CA . SER A 1 193 ? -35.973 -2.387 10.755 1.00 92.12 193 SER A CA 1
ATOM 1536 C C . SER A 1 193 ? -35.983 -1.981 12.230 1.00 92.12 193 SER A C 1
ATOM 1538 O O . SER A 1 193 ? -35.484 -0.914 12.603 1.00 92.12 193 SER A O 1
ATOM 1540 N N . ARG A 1 194 ? -36.483 -2.861 13.103 1.00 91.25 194 ARG A N 1
ATOM 1541 C CA . ARG A 1 194 ? -36.534 -2.606 14.539 1.00 91.25 194 ARG A CA 1
ATOM 1542 C C . ARG A 1 194 ? -35.146 -2.670 15.183 1.00 91.25 194 ARG A C 1
ATOM 1544 O O . ARG A 1 194 ? -34.860 -1.811 16.017 1.00 91.25 194 ARG A O 1
ATOM 1551 N N . ILE A 1 195 ? -34.260 -3.577 14.766 1.00 93.69 195 ILE A N 1
ATOM 1552 C CA . ILE A 1 195 ? -32.854 -3.582 15.219 1.00 93.69 195 ILE A CA 1
ATOM 1553 C C . ILE A 1 195 ? -32.131 -2.302 14.786 1.00 93.69 195 ILE A C 1
ATOM 1555 O O . ILE A 1 195 ? -31.450 -1.682 15.603 1.00 93.69 195 ILE A O 1
ATOM 1559 N N . SER A 1 196 ? -32.334 -1.838 13.548 1.00 90.31 196 SER A N 1
ATOM 1560 C CA . SER A 1 196 ? -31.759 -0.573 13.065 1.00 90.31 196 SER A CA 1
ATOM 1561 C C . SER A 1 196 ? -32.201 0.625 13.918 1.00 90.31 196 SER A C 1
ATOM 1563 O O . SER A 1 196 ? -31.387 1.482 14.271 1.00 90.31 196 SER A O 1
ATOM 1565 N N . GLN A 1 197 ? -33.478 0.670 14.315 1.00 91.19 197 GLN A N 1
ATOM 1566 C CA . GLN A 1 197 ? -33.998 1.698 15.224 1.00 91.19 197 GLN A CA 1
ATOM 1567 C C . GLN A 1 197 ? -33.362 1.618 16.618 1.00 91.19 197 GLN A C 1
ATOM 1569 O O . GLN A 1 197 ? -32.950 2.649 17.155 1.00 91.19 197 GLN A O 1
ATOM 1574 N N . ILE A 1 198 ? -33.258 0.414 17.194 1.00 91.62 198 ILE A N 1
ATOM 1575 C CA . ILE A 1 198 ? -32.636 0.192 18.510 1.00 91.62 198 ILE A CA 1
ATOM 1576 C C . ILE A 1 198 ? -31.165 0.620 18.476 1.00 91.62 198 ILE A C 1
ATOM 1578 O O . ILE A 1 198 ? -30.734 1.381 19.338 1.00 91.62 198 ILE A O 1
ATOM 1582 N N . HIS A 1 199 ? -30.424 0.232 17.438 1.00 90.75 199 HIS A N 1
ATOM 1583 C CA . HIS A 1 199 ? -29.026 0.612 17.244 1.00 90.75 199 HIS A CA 1
ATOM 1584 C C . HIS A 1 199 ? -28.844 2.135 17.145 1.00 90.75 199 HIS A C 1
ATOM 1586 O O . HIS A 1 199 ? -28.004 2.713 17.838 1.00 90.75 199 HIS A O 1
ATOM 1592 N N . LYS A 1 200 ? -29.665 2.818 16.332 1.00 90.38 200 LYS A N 1
ATOM 1593 C CA . LYS A 1 200 ? -29.640 4.288 16.218 1.00 90.38 200 LYS A CA 1
ATOM 1594 C C . LYS A 1 200 ? -29.916 4.966 17.561 1.00 90.38 200 LYS A C 1
ATOM 1596 O O . LYS A 1 200 ? -29.222 5.918 17.921 1.00 90.38 200 LYS A O 1
ATOM 1601 N N . LYS A 1 201 ? -30.904 4.470 18.311 1.00 91.06 201 LYS A N 1
ATOM 1602 C CA . LYS A 1 201 ? -31.270 4.997 19.632 1.00 91.06 201 LYS A CA 1
ATOM 1603 C C . LYS A 1 201 ? -30.157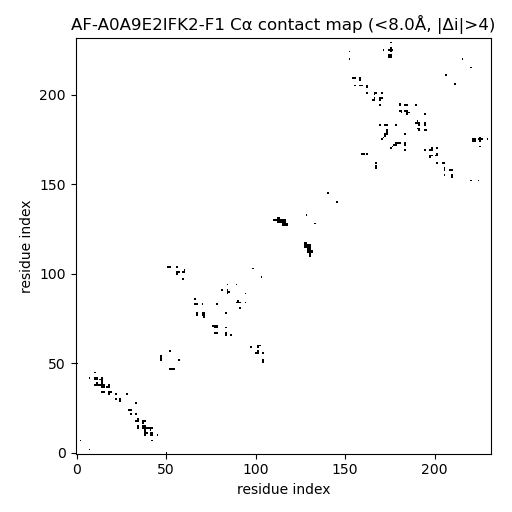 4.785 20.664 1.00 91.06 201 LYS A C 1
ATOM 1605 O O . LYS A 1 201 ? -29.841 5.717 21.404 1.00 91.06 201 LYS A O 1
ATOM 1610 N N . ALA A 1 202 ? -29.521 3.616 20.650 1.00 89.00 202 ALA A N 1
ATOM 1611 C CA . ALA A 1 202 ? -28.384 3.292 21.505 1.00 89.00 202 ALA A CA 1
ATOM 1612 C C . ALA A 1 202 ? -27.195 4.232 21.237 1.00 89.00 202 ALA A C 1
ATOM 1614 O O . ALA A 1 202 ? -26.664 4.840 22.164 1.00 89.00 202 ALA A O 1
ATOM 1615 N N . ILE A 1 203 ? -26.840 4.456 19.963 1.00 88.00 203 ILE A N 1
ATOM 1616 C CA . ILE A 1 203 ? -25.786 5.414 19.580 1.00 88.00 203 ILE A CA 1
ATOM 1617 C C . ILE A 1 203 ? -26.127 6.834 20.043 1.00 88.00 203 ILE A C 1
ATOM 1619 O O . ILE A 1 203 ? -25.255 7.544 20.544 1.00 88.00 203 ILE A O 1
ATOM 1623 N N . MET A 1 204 ? -27.380 7.268 19.880 1.00 86.31 204 MET A N 1
ATOM 1624 C CA . MET A 1 204 ? -27.803 8.602 20.309 1.00 86.31 204 MET A CA 1
ATOM 1625 C C . MET A 1 204 ? -27.631 8.789 21.822 1.00 86.31 204 MET A C 1
ATOM 1627 O O . MET A 1 204 ? -27.123 9.824 22.247 1.00 86.31 204 MET A O 1
ATOM 1631 N N . ARG A 1 205 ? -27.985 7.784 22.629 1.00 86.44 205 ARG A N 1
ATOM 1632 C CA . ARG A 1 205 ? -27.795 7.813 24.087 1.00 86.44 205 ARG A CA 1
ATOM 1633 C C . ARG A 1 205 ? -26.330 7.775 24.496 1.00 86.44 205 ARG A C 1
ATOM 1635 O O . ARG A 1 205 ? -25.935 8.580 25.332 1.00 86.44 205 ARG A O 1
ATOM 1642 N N . LEU A 1 206 ? -25.513 6.940 23.853 1.00 85.62 206 LEU A N 1
ATOM 1643 C CA . LEU A 1 206 ? -24.066 6.923 24.091 1.00 85.62 206 LEU A CA 1
ATOM 1644 C C . LEU A 1 206 ? -23.429 8.291 23.832 1.00 85.62 206 LEU A C 1
ATOM 1646 O O . LEU A 1 206 ? -22.620 8.744 24.632 1.00 85.62 206 LEU A O 1
ATOM 1650 N N . ARG A 1 207 ? -23.839 8.993 22.766 1.00 83.25 207 ARG A N 1
ATOM 1651 C CA . ARG A 1 207 ? -23.371 10.365 22.492 1.00 83.25 207 ARG A CA 1
ATOM 1652 C C . ARG A 1 207 ? -23.759 11.359 23.586 1.00 83.25 207 ARG A C 1
ATOM 1654 O O . ARG A 1 207 ? -23.000 12.283 23.850 1.00 83.25 207 ARG A O 1
ATOM 1661 N N . VAL A 1 208 ? -24.928 11.191 24.205 1.00 85.12 208 VAL A N 1
ATOM 1662 C CA . VAL A 1 208 ? -25.356 12.035 25.331 1.00 85.12 208 VAL A CA 1
ATOM 1663 C C . VAL A 1 208 ? -24.540 11.712 26.585 1.00 85.12 208 VAL A C 1
ATOM 1665 O O . VAL A 1 208 ? -24.069 12.631 27.246 1.00 85.12 208 VAL A O 1
ATOM 1668 N N . TYR A 1 209 ? -24.320 10.430 26.887 1.00 83.56 209 TYR A N 1
ATOM 1669 C CA . TYR A 1 209 ? -23.569 9.999 28.073 1.00 83.56 209 TYR A CA 1
ATOM 1670 C C . TYR A 1 209 ? -22.076 10.325 28.011 1.00 83.56 209 TYR A C 1
ATOM 1672 O O . TYR A 1 209 ? -21.490 10.643 29.041 1.00 83.56 209 TYR A O 1
ATOM 1680 N N . LEU A 1 210 ? -21.474 10.286 26.822 1.00 81.00 210 LEU A N 1
ATOM 1681 C CA . LEU A 1 210 ? -20.060 10.620 26.609 1.00 81.00 210 LEU A CA 1
ATOM 1682 C C . LEU A 1 210 ? -19.802 12.133 26.518 1.00 81.00 210 LEU A C 1
ATOM 1684 O O . LEU A 1 210 ? -18.651 12.568 26.508 1.00 81.00 210 LEU A O 1
ATOM 1688 N N . GLY A 1 211 ? -20.864 12.944 26.479 1.00 68.94 211 GLY A N 1
ATOM 1689 C CA . GLY A 1 211 ? -20.769 14.386 26.300 1.00 68.94 211 GLY A CA 1
ATOM 1690 C C . GLY A 1 211 ? -20.259 14.781 24.910 1.00 68.94 211 GLY A C 1
ATOM 1691 O O . GLY A 1 211 ? -19.746 13.984 24.129 1.00 68.94 211 GLY A O 1
ATOM 1692 N N . ARG A 1 212 ? -20.380 16.068 24.578 1.00 53.12 212 ARG A N 1
ATOM 1693 C CA . ARG A 1 212 ? -19.918 16.667 23.308 1.00 53.12 212 ARG A CA 1
ATOM 1694 C C . ARG A 1 212 ? -18.380 16.733 23.187 1.00 53.12 212 ARG A C 1
ATOM 1696 O O . ARG A 1 212 ? -17.858 17.452 22.337 1.00 53.12 212 ARG A O 1
ATOM 1703 N N . THR A 1 213 ? -17.662 16.037 24.062 1.00 48.00 213 THR A N 1
ATOM 1704 C CA . THR A 1 213 ? -16.227 16.168 24.306 1.00 48.00 213 THR A CA 1
ATOM 1705 C C . THR A 1 213 ? -15.434 15.153 23.491 1.00 48.00 213 THR A C 1
ATOM 1707 O O . THR A 1 213 ? -15.570 13.948 23.664 1.00 48.00 213 THR A O 1
ATOM 1710 N N . LYS A 1 214 ? -14.577 15.707 22.624 1.00 47.16 214 LYS A N 1
ATOM 1711 C CA . LYS A 1 214 ? -13.641 15.072 21.681 1.00 47.16 214 LYS A CA 1
ATOM 1712 C C . LYS A 1 214 ? -14.289 14.223 20.575 1.00 47.16 214 LYS A C 1
ATOM 1714 O O . LYS A 1 214 ? -15.112 13.341 20.790 1.00 47.16 214 LYS A O 1
ATOM 1719 N N . LYS A 1 215 ? -13.855 14.507 19.337 1.00 42.62 215 LYS A N 1
ATOM 1720 C CA . LYS A 1 215 ? -14.093 13.730 18.110 1.00 42.62 215 LYS A CA 1
ATOM 1721 C C . LYS A 1 215 ? -13.481 12.331 18.256 1.00 42.62 215 LYS A C 1
ATOM 1723 O O . LYS A 1 215 ? -12.464 12.024 17.649 1.00 42.62 215 LYS A O 1
ATOM 1728 N N . MET A 1 216 ? -14.072 11.488 19.084 1.00 49.22 216 MET A N 1
ATOM 1729 C CA . MET A 1 216 ? -13.679 10.097 19.187 1.00 49.22 216 MET A CA 1
ATOM 1730 C C . MET A 1 216 ? -14.493 9.319 18.160 1.00 49.22 216 MET A C 1
ATOM 1732 O O . MET A 1 216 ? -15.725 9.404 18.134 1.00 49.22 216 MET A O 1
ATOM 1736 N N . SER A 1 217 ? -13.811 8.599 17.268 1.00 51.22 217 SER A N 1
ATOM 1737 C CA . SER A 1 217 ? -14.458 7.681 16.332 1.00 51.22 217 SER A CA 1
ATOM 1738 C C . SER A 1 217 ? -15.102 6.549 17.134 1.00 51.22 217 SER A C 1
ATOM 1740 O O . SER A 1 217 ? -14.497 5.511 17.385 1.00 51.22 217 SER A O 1
ATOM 1742 N N . THR A 1 218 ? -16.342 6.778 17.570 1.00 54.12 218 THR A N 1
ATOM 1743 C CA . THR A 1 218 ? -17.155 5.844 18.365 1.00 54.12 218 THR A CA 1
ATOM 1744 C C . THR A 1 218 ? -17.215 4.450 17.742 1.00 54.12 218 THR A C 1
ATOM 1746 O O . THR A 1 218 ? -17.307 3.471 18.465 1.00 54.12 218 THR A O 1
ATOM 1749 N N . GLN A 1 219 ? -17.084 4.330 16.418 1.00 53.50 219 GLN A N 1
ATOM 1750 C CA . GLN A 1 219 ? -17.040 3.039 15.729 1.00 53.50 219 GLN A CA 1
ATOM 1751 C C . GLN A 1 219 ? -15.704 2.299 15.890 1.00 53.50 219 GLN A C 1
ATOM 1753 O O . GLN A 1 219 ? -15.712 1.083 16.079 1.00 53.50 219 GLN A O 1
ATOM 1758 N N . ALA A 1 220 ? -14.566 3.002 15.845 1.00 52.09 220 ALA A N 1
ATOM 1759 C CA . ALA A 1 220 ? -13.246 2.381 15.980 1.00 52.09 220 ALA A CA 1
ATOM 1760 C C . ALA A 1 220 ? -13.008 1.885 17.416 1.00 52.09 220 ALA A C 1
ATOM 1762 O O . ALA A 1 220 ? -12.577 0.752 17.618 1.00 52.09 220 ALA A O 1
ATOM 1763 N N . THR A 1 221 ? -13.385 2.693 18.413 1.00 57.44 221 THR A N 1
ATOM 1764 C CA . THR A 1 221 ? -13.225 2.347 19.833 1.00 57.44 221 THR A CA 1
ATOM 1765 C C . THR A 1 221 ? -14.161 1.207 20.259 1.00 57.44 221 THR A C 1
ATOM 1767 O O . THR A 1 221 ? -13.747 0.331 21.012 1.00 57.44 221 THR A O 1
ATOM 1770 N N . MET A 1 222 ? -15.394 1.149 19.732 1.00 59.62 222 MET A N 1
ATOM 1771 C CA . MET A 1 222 ? -16.344 0.058 20.020 1.00 59.62 222 MET A CA 1
ATOM 1772 C C . MET A 1 222 ? -15.886 -1.294 19.456 1.00 59.62 222 MET A C 1
ATOM 1774 O O . MET A 1 222 ? -16.043 -2.316 20.122 1.00 59.62 222 MET A O 1
ATOM 1778 N N . LYS A 1 223 ? -15.278 -1.306 18.260 1.00 57.56 223 LYS A N 1
ATOM 1779 C CA . LYS A 1 223 ? -14.730 -2.528 17.649 1.00 57.56 223 LYS A CA 1
ATOM 1780 C C . LYS A 1 223 ? -13.520 -3.066 18.426 1.00 57.56 223 LYS A C 1
ATOM 1782 O O . LYS A 1 223 ? -13.366 -4.275 18.559 1.00 57.56 223 LYS A O 1
ATOM 1787 N N . GLN A 1 224 ? -12.692 -2.171 18.964 1.00 55.38 224 GLN A N 1
ATOM 1788 C CA . GLN A 1 224 ? -11.499 -2.526 19.735 1.00 55.38 224 GLN A CA 1
ATOM 1789 C C . GLN A 1 224 ? -11.841 -2.994 21.163 1.00 55.38 224 GLN A C 1
ATOM 1791 O O . GLN A 1 224 ? -11.289 -3.984 21.630 1.00 55.38 224 GLN A O 1
ATOM 1796 N N . ILE A 1 225 ? -12.802 -2.347 21.836 1.00 54.66 225 ILE A N 1
ATOM 1797 C CA . ILE A 1 225 ? -13.216 -2.717 23.204 1.00 54.66 225 ILE A CA 1
ATOM 1798 C C . ILE A 1 225 ? -13.988 -4.028 23.241 1.00 54.66 225 ILE A C 1
ATOM 1800 O O . ILE A 1 225 ? -13.786 -4.795 24.180 1.00 54.66 225 ILE A O 1
ATOM 1804 N N . GLY A 1 226 ? -14.828 -4.310 22.237 1.00 52.91 226 GLY A N 1
ATOM 1805 C CA . GLY A 1 226 ? -15.524 -5.593 22.158 1.00 52.91 226 GLY A CA 1
ATOM 1806 C C . GLY A 1 226 ? -14.548 -6.755 22.356 1.00 52.91 226 GLY A C 1
ATOM 1807 O O . GLY A 1 226 ? -14.757 -7.585 23.236 1.00 52.91 226 GLY A O 1
ATOM 1808 N N . HIS A 1 227 ? -13.442 -6.755 21.607 1.00 50.72 227 HIS A N 1
ATOM 1809 C CA . HIS A 1 227 ? -12.447 -7.830 21.612 1.00 50.72 227 HIS A CA 1
ATOM 1810 C C . HIS A 1 227 ? -11.795 -8.088 22.988 1.00 50.72 227 HIS A C 1
ATOM 1812 O O . HIS A 1 227 ? -11.416 -9.223 23.277 1.00 50.72 227 HIS A O 1
ATOM 1818 N N . GLU A 1 228 ? -11.681 -7.069 23.844 1.00 45.97 228 GLU A N 1
ATOM 1819 C CA . GLU A 1 228 ? -11.010 -7.167 25.150 1.00 45.97 228 GLU A CA 1
ATOM 1820 C C . GLU A 1 228 ? -11.967 -7.340 26.338 1.00 45.97 228 GLU A C 1
ATOM 1822 O O . GLU A 1 228 ? -11.583 -7.958 27.321 1.00 45.97 228 GLU A O 1
ATOM 1827 N N . TYR A 1 229 ? -13.192 -6.803 26.283 1.00 46.03 229 TYR A N 1
ATOM 1828 C CA . TYR A 1 229 ? -14.112 -6.801 27.437 1.00 46.03 229 TYR A CA 1
ATOM 1829 C C . TYR A 1 229 ? -14.954 -8.072 27.589 1.00 46.03 229 TYR A C 1
ATOM 1831 O O . TYR A 1 229 ? -15.474 -8.332 28.666 1.00 46.03 229 TYR A O 1
ATOM 1839 N N . PHE A 1 230 ? -15.113 -8.844 26.515 1.00 49.34 230 PHE A N 1
ATOM 1840 C CA . PHE A 1 230 ? -15.964 -10.039 26.495 1.00 49.34 230 PHE A CA 1
ATOM 1841 C C . PHE A 1 230 ? -15.179 -11.330 26.183 1.00 49.34 230 PHE A C 1
ATOM 1843 O O . PHE A 1 230 ? -15.786 -12.371 25.936 1.00 49.34 230 P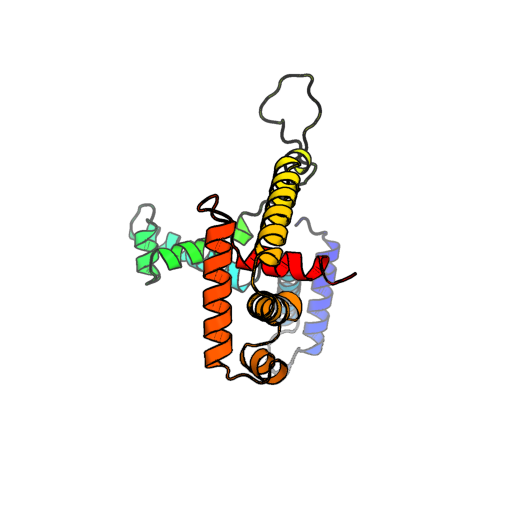HE A O 1
ATOM 1850 N N . SER A 1 231 ? -13.839 -11.254 26.171 1.00 39.84 231 SER A N 1
ATOM 1851 C CA . SER A 1 231 ? -12.921 -12.409 26.068 1.00 39.84 231 SER A CA 1
ATOM 1852 C C . SER A 1 231 ? -12.540 -13.015 27.431 1.00 39.84 231 SER A C 1
ATOM 1854 O O . SER A 1 231 ? -11.704 -13.914 27.483 1.00 39.84 231 SER A O 1
ATOM 1856 N N . THR A 1 232 ? -13.145 -12.531 28.517 1.00 34.47 232 THR A N 1
ATOM 1857 C CA . THR A 1 232 ? -13.181 -13.154 29.853 1.00 34.47 232 THR A CA 1
ATOM 1858 C C . THR A 1 232 ? -14.598 -13.604 30.144 1.00 34.47 232 THR A C 1
ATOM 1860 O O . THR A 1 232 ? -14.761 -14.721 30.676 1.00 34.47 232 THR A O 1
#

Nearest PDB structures (foldseek):
  6pfj-assembly1_A  TM=3.358E-01  e=3.369E-09  Streptomyces sp. PanSC19
  1rp3-assembly2_C  TM=3.445E-01  e=5.671E-08  Aquifex aeolicus
  1rp3-assembly4_G  TM=3.391E-01  e=4.173E-07  Aquifex aeolicus
  1sc5-assembly1_A  TM=3.279E-01  e=4.173E-07  Aquifex aeolicus
  6kon-assembly1_F  TM=3.693E-01  e=1.670E-01  Mycobacterium tuberculosis H37Rv

pLDDT: mean 77.48, std 14.56, range [34.47, 94.44]

Solvent-accessible surface area (backbone atoms only — not comparable to full-atom values): 13477 Å² total; per-residue (Å²): 135,92,74,59,68,68,56,51,51,50,34,27,51,54,14,40,55,56,30,65,77,68,63,58,76,89,74,75,60,58,64,70,66,54,29,54,54,34,17,54,47,33,33,53,51,50,58,44,65,76,39,92,53,55,68,75,38,54,57,48,35,53,50,53,53,50,51,46,54,53,43,22,69,72,65,76,43,88,66,52,71,68,60,49,19,59,74,70,74,43,54,69,71,54,43,54,48,52,44,50,58,34,44,56,67,76,64,66,71,82,72,56,51,78,40,67,64,57,84,84,63,90,64,95,84,72,78,86,47,28,43,53,76,71,54,77,70,88,78,73,71,48,74,66,53,54,49,53,51,53,51,54,48,54,52,48,51,61,33,49,73,69,42,58,68,74,39,40,52,53,48,44,41,38,45,48,69,62,40,52,61,58,56,49,11,64,77,70,74,44,56,46,71,57,44,53,52,41,51,54,52,39,52,54,49,40,50,61,66,59,43,98,63,74,98,65,64,65,68,64,55,43,45,57,45,31,65,65,74,70,74,118

Sequence (232 aa):
PNIEFDDLVSYGILGLIDAIEKYDPSQGIEFKAYAATRIKGSILDELCHMDWVPRSVRKRARKIEQAYMELEHRLSRPATDDELADYFGVDEKKLAHLFFWARYPAQVSQVSMEKDMNKENVAAGDEKITAEDTLRGPASETPDAILERGEAKKLLIAAIERLPQREGEVLVLYYYKGLKIKEVGEVLGVSESRISQIHKKAIMRLRVYLGRTKKMSTQATMKQIGHEYFST

Foldseek 3Di:
DDDDPVVLVVLLVVLQVVLVVPDDVVVVDDSVVSSVVSSVVSSVVVVCVVQPQHPVLQVLLVVLVVLQVVVCVVVVHGDDLVNSCVVVVHDSVVSVVSCCSNVVRVPPPPAPQQPQPCPPDDDPDDDRDGVVNVDDPDDPDDPVNVVVLVVVLVLLVVLLVPDPPVLSLLLLCCQQVVDDLCVSCVVVVHDSVVSVVSPVVSVVSSDVSSDPPDPDPPNVSSNVSSPPVPPD